Protein AF-A0A3D0N7F4-F1 (afdb_monomer)

Structure (mmCIF, N/CA/C/O backbone):
data_AF-A0A3D0N7F4-F1
#
_entry.id   AF-A0A3D0N7F4-F1
#
loop_
_atom_site.group_PDB
_atom_site.id
_atom_site.type_symbol
_atom_site.label_atom_id
_atom_site.label_alt_id
_atom_site.label_comp_id
_atom_site.label_asym_id
_atom_site.label_entity_id
_atom_site.label_seq_id
_atom_site.pdbx_PDB_ins_code
_atom_site.Cartn_x
_atom_site.Cartn_y
_atom_site.Cartn_z
_atom_site.occupancy
_atom_site.B_iso_or_equiv
_atom_site.auth_seq_id
_atom_site.auth_comp_id
_atom_site.auth_asym_id
_atom_site.auth_atom_id
_atom_site.pdbx_PDB_model_num
ATOM 1 N N . MET A 1 1 ? 14.039 -5.306 0.206 1.00 67.12 1 MET A N 1
ATOM 2 C CA . MET A 1 1 ? 13.070 -4.243 0.571 1.00 67.12 1 MET A CA 1
ATOM 3 C C . MET A 1 1 ? 11.639 -4.765 0.704 1.00 67.12 1 MET A C 1
ATOM 5 O O . MET A 1 1 ? 11.016 -4.476 1.716 1.00 67.12 1 MET A O 1
ATOM 9 N N . PHE A 1 2 ? 11.148 -5.594 -0.226 1.00 73.69 2 PHE A N 1
ATOM 10 C CA . PHE A 1 2 ? 9.769 -6.113 -0.208 1.00 73.69 2 PHE A CA 1
ATOM 11 C C . PHE A 1 2 ? 9.328 -6.788 1.104 1.00 73.69 2 PHE A C 1
ATOM 13 O O . PHE A 1 2 ? 8.316 -6.392 1.674 1.00 73.69 2 PHE A O 1
ATOM 20 N N . MET A 1 3 ? 10.090 -7.751 1.641 1.00 74.25 3 MET A N 1
ATOM 21 C CA . MET A 1 3 ? 9.720 -8.418 2.906 1.00 74.25 3 MET A CA 1
ATOM 22 C C . MET A 1 3 ? 9.674 -7.452 4.097 1.00 74.25 3 MET A C 1
ATOM 24 O O . MET A 1 3 ? 8.765 -7.529 4.917 1.00 74.25 3 MET A O 1
ATOM 28 N N . VAL A 1 4 ? 10.617 -6.508 4.169 1.00 78.94 4 VAL A N 1
ATOM 29 C CA . VAL A 1 4 ? 10.661 -5.494 5.234 1.00 78.94 4 VAL A CA 1
ATOM 30 C C . VAL A 1 4 ? 9.418 -4.606 5.178 1.00 78.94 4 VAL A C 1
ATOM 32 O O . VAL A 1 4 ? 8.795 -4.366 6.210 1.00 78.94 4 VAL A O 1
ATOM 35 N N . GLY A 1 5 ? 9.008 -4.176 3.981 1.00 77.56 5 GLY A N 1
ATOM 36 C CA . GLY A 1 5 ? 7.773 -3.412 3.808 1.00 77.56 5 GLY A CA 1
ATOM 37 C C . GLY A 1 5 ? 6.513 -4.223 4.122 1.00 77.56 5 GLY A C 1
ATOM 38 O O . GLY A 1 5 ? 5.603 -3.690 4.749 1.00 77.56 5 GLY A O 1
ATOM 39 N N . ALA A 1 6 ? 6.483 -5.519 3.792 1.00 78.00 6 ALA A N 1
ATOM 40 C CA . ALA A 1 6 ? 5.361 -6.406 4.1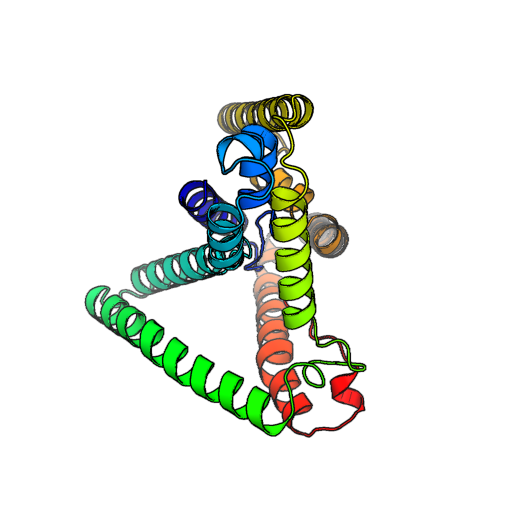17 1.00 78.00 6 ALA A CA 1
ATOM 41 C C . ALA A 1 6 ? 5.183 -6.584 5.635 1.00 78.00 6 ALA A C 1
ATOM 43 O O . ALA A 1 6 ? 4.081 -6.438 6.160 1.00 78.00 6 ALA A O 1
ATOM 44 N N . ILE A 1 7 ? 6.280 -6.847 6.351 1.00 79.94 7 ILE A N 1
ATOM 45 C CA . ILE A 1 7 ? 6.279 -6.982 7.815 1.00 79.94 7 ILE A CA 1
ATOM 46 C C . ILE A 1 7 ? 5.936 -5.641 8.473 1.00 79.94 7 ILE A C 1
ATOM 48 O O . ILE A 1 7 ? 5.142 -5.595 9.414 1.00 79.94 7 ILE A O 1
ATOM 52 N N . GLY A 1 8 ? 6.508 -4.543 7.968 1.00 80.62 8 GLY A N 1
ATOM 53 C CA . GLY A 1 8 ? 6.210 -3.192 8.435 1.00 80.62 8 GLY A CA 1
ATOM 54 C C . GLY A 1 8 ? 4.725 -2.858 8.303 1.00 80.62 8 GLY A C 1
ATO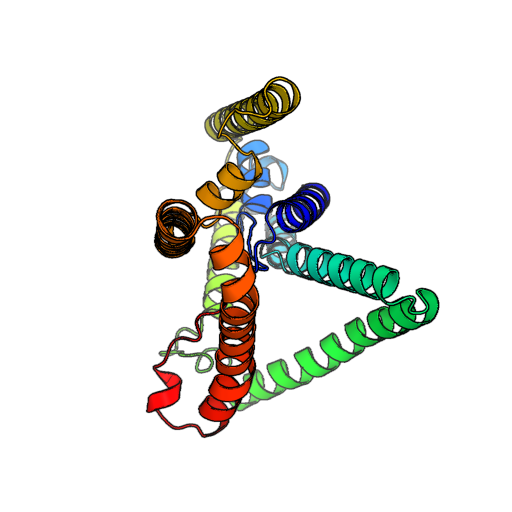M 55 O O . GLY A 1 8 ? 4.106 -2.437 9.279 1.00 80.62 8 GLY A O 1
ATOM 56 N N . HIS A 1 9 ? 4.135 -3.123 7.137 1.00 81.62 9 HIS A N 1
ATOM 57 C CA . HIS A 1 9 ? 2.707 -2.937 6.871 1.00 81.62 9 HIS A CA 1
ATOM 58 C C . HIS A 1 9 ? 1.827 -3.766 7.811 1.00 81.62 9 HIS A C 1
ATOM 60 O O . HIS A 1 9 ? 0.956 -3.205 8.481 1.00 81.62 9 HIS A O 1
ATOM 66 N N . ALA A 1 10 ? 2.111 -5.064 7.955 1.00 80.31 10 ALA A N 1
ATOM 67 C CA . ALA A 1 10 ? 1.384 -5.940 8.873 1.00 80.31 10 ALA A CA 1
ATOM 68 C C . ALA A 1 10 ? 1.452 -5.442 10.327 1.00 80.31 10 ALA A C 1
ATOM 70 O O . ALA A 1 10 ? 0.445 -5.427 11.037 1.00 80.31 10 ALA A O 1
ATOM 71 N N . ARG A 1 11 ? 2.622 -4.965 10.773 1.00 80.50 11 ARG A N 1
ATOM 72 C CA . ARG A 1 11 ? 2.799 -4.409 12.122 1.00 80.50 11 ARG A CA 1
ATOM 73 C C . ARG A 1 11 ? 2.040 -3.099 12.311 1.00 80.50 11 ARG A C 1
ATOM 75 O O . ARG A 1 11 ? 1.434 -2.902 13.362 1.00 80.50 11 ARG A O 1
ATOM 82 N N . VAL A 1 12 ? 2.051 -2.208 11.320 1.00 81.50 12 VAL A N 1
ATOM 83 C CA . VAL A 1 12 ? 1.280 -0.959 11.386 1.00 81.50 12 VAL A CA 1
ATOM 84 C C . VAL A 1 12 ? -0.215 -1.259 11.457 1.00 81.50 12 VAL A C 1
ATOM 86 O O . VAL A 1 12 ? -0.895 -0.665 12.291 1.00 81.50 12 VAL A O 1
ATOM 89 N N . ARG A 1 13 ? -0.719 -2.219 10.674 1.00 81.38 13 ARG A N 1
ATOM 90 C CA . ARG A 1 13 ? -2.117 -2.669 10.765 1.00 81.38 13 ARG A CA 1
ATOM 91 C C . ARG A 1 13 ? -2.452 -3.257 12.131 1.00 81.38 13 ARG A C 1
ATOM 93 O O . ARG A 1 13 ? -3.457 -2.866 12.715 1.00 81.38 13 ARG A O 1
ATOM 100 N N . ALA A 1 14 ? -1.582 -4.097 12.689 1.00 78.12 14 ALA A N 1
ATOM 101 C CA . ALA A 1 14 ? -1.781 -4.670 14.019 1.00 78.12 14 ALA A CA 1
ATOM 102 C C . ALA A 1 14 ? -1.838 -3.610 15.137 1.00 78.12 14 ALA A C 1
ATOM 104 O O . ALA A 1 14 ? -2.577 -3.782 16.103 1.00 78.12 14 ALA A O 1
ATOM 105 N N . ILE A 1 15 ? -1.070 -2.519 15.019 1.00 78.06 15 ILE A N 1
ATOM 106 C CA . ILE A 1 15 ? -1.023 -1.450 16.030 1.00 78.06 15 ILE A CA 1
ATOM 107 C C . ILE A 1 15 ? -2.151 -0.430 15.838 1.00 78.06 15 ILE A C 1
ATOM 109 O O . ILE A 1 15 ? -2.794 -0.030 16.805 1.00 78.06 15 ILE A O 1
ATOM 113 N N . ALA A 1 16 ? -2.355 0.036 14.606 1.00 74.62 16 ALA A N 1
ATOM 114 C CA . ALA A 1 16 ? -3.275 1.130 14.305 1.00 74.62 16 ALA A CA 1
ATOM 115 C C . ALA A 1 16 ? -4.709 0.656 14.033 1.00 74.62 16 ALA A C 1
ATOM 117 O O . ALA A 1 16 ? -5.617 1.482 14.016 1.00 74.62 16 ALA A O 1
ATOM 118 N N . GLY A 1 17 ? -4.919 -0.642 13.777 1.00 71.56 17 GLY A N 1
ATOM 119 C CA . GLY A 1 17 ? -6.212 -1.173 13.339 1.00 71.56 17 GLY A CA 1
ATOM 120 C C . GLY A 1 17 ? -6.683 -0.552 12.021 1.00 71.56 17 GLY A C 1
ATOM 121 O O . GLY A 1 17 ? -7.882 -0.440 11.783 1.00 71.56 17 GLY A O 1
ATOM 122 N N . ALA A 1 18 ? -5.751 -0.067 11.196 1.00 67.50 18 ALA A N 1
ATOM 123 C CA . ALA A 1 18 ? -6.086 0.650 9.980 1.00 67.50 18 ALA A CA 1
ATOM 124 C C . ALA A 1 18 ? -6.749 -0.299 8.972 1.00 67.50 18 ALA A C 1
ATOM 126 O O . ALA A 1 18 ? -6.138 -1.260 8.510 1.00 67.50 18 ALA A O 1
ATOM 127 N N . ALA A 1 19 ? -7.998 0.010 8.623 1.00 64.25 19 ALA A N 1
ATOM 128 C CA . ALA A 1 19 ? -8.861 -0.814 7.779 1.00 64.25 19 ALA A CA 1
ATOM 129 C C . ALA A 1 19 ? -8.395 -0.933 6.312 1.00 64.25 19 ALA A C 1
ATOM 131 O O . ALA A 1 19 ? -8.891 -1.780 5.570 1.00 64.25 19 ALA A O 1
ATOM 132 N N . THR A 1 20 ? -7.434 -0.107 5.885 1.00 74.25 20 THR A N 1
ATOM 133 C CA . THR A 1 20 ? -6.955 -0.086 4.500 1.00 74.25 20 THR A CA 1
ATOM 134 C C . THR A 1 20 ? -5.886 -1.161 4.233 1.00 74.25 20 THR A C 1
ATOM 136 O O . THR A 1 20 ? -4.911 -1.294 4.987 1.00 74.25 20 THR A O 1
ATOM 139 N N . PRO A 1 21 ? -6.007 -1.949 3.150 1.00 73.62 21 PRO A N 1
ATOM 140 C CA . PRO A 1 21 ? -4.949 -2.833 2.680 1.00 73.62 21 PRO A CA 1
ATOM 141 C C . PRO A 1 21 ? -3.774 -2.076 2.055 1.00 73.62 21 PRO A C 1
ATOM 143 O O . PRO A 1 21 ? -2.695 -2.655 1.940 1.00 73.62 21 PRO A O 1
ATOM 146 N N . TRP A 1 22 ? -3.923 -0.791 1.733 1.00 76.31 22 TRP A N 1
ATOM 147 C CA . TRP A 1 22 ? -2.987 -0.031 0.899 1.00 76.31 22 TRP A CA 1
ATOM 148 C C . TRP A 1 22 ? -2.013 0.858 1.679 1.00 76.31 22 TRP A C 1
ATOM 150 O O . TRP A 1 22 ? -1.421 1.772 1.131 1.00 76.31 22 TRP A O 1
ATOM 160 N N . LEU A 1 23 ? -1.816 0.606 2.973 1.00 77.62 23 LEU A N 1
ATOM 161 C CA . LEU A 1 23 ? -1.023 1.447 3.883 1.00 77.62 23 LEU A CA 1
ATOM 162 C C . LEU A 1 23 ? 0.508 1.336 3.695 1.00 77.62 23 LEU A C 1
ATOM 164 O O . LEU A 1 23 ? 1.262 1.142 4.647 1.00 77.62 23 LEU A O 1
ATOM 168 N N . PHE A 1 24 ? 0.971 1.388 2.454 1.00 76.88 24 PHE A N 1
ATOM 169 C CA . PHE A 1 24 ? 2.371 1.315 2.056 1.00 76.88 24 PHE A CA 1
ATOM 170 C C . PHE A 1 24 ? 2.606 2.278 0.878 1.00 76.88 24 PHE A C 1
ATOM 172 O O . PHE A 1 24 ? 1.663 2.633 0.168 1.00 76.88 24 PHE A O 1
ATOM 179 N N . PRO A 1 25 ? 3.850 2.720 0.644 1.00 75.69 25 PRO A N 1
ATOM 180 C CA . PRO A 1 25 ? 4.145 3.650 -0.437 1.00 75.69 25 PRO A CA 1
ATOM 181 C C . PRO A 1 25 ? 4.091 2.926 -1.795 1.00 75.69 25 PRO A C 1
ATOM 183 O O . PRO A 1 25 ? 4.965 2.128 -2.132 1.00 75.69 25 PRO A O 1
ATOM 186 N N . HIS A 1 26 ? 3.027 3.187 -2.558 1.00 77.12 26 HIS A N 1
ATOM 187 C CA . HIS A 1 26 ? 2.747 2.543 -3.843 1.00 77.12 26 HIS A CA 1
ATOM 188 C C . HIS A 1 26 ? 3.836 2.839 -4.885 1.00 77.12 26 HIS A C 1
ATOM 190 O O . HIS A 1 26 ? 4.197 4.000 -5.072 1.00 77.12 26 HIS A O 1
ATOM 196 N N . SER A 1 27 ? 4.334 1.810 -5.585 1.00 76.25 27 SER A N 1
ATOM 197 C CA . SER A 1 27 ? 5.383 1.928 -6.625 1.00 76.25 27 SER A CA 1
ATOM 198 C C . SER A 1 27 ? 6.730 2.492 -6.147 1.00 76.25 27 SER A C 1
ATOM 200 O O . SER A 1 27 ? 7.602 2.815 -6.953 1.00 76.25 27 SER A O 1
ATOM 202 N N . CYS A 1 28 ? 6.917 2.634 -4.835 1.00 81.38 28 CYS A N 1
ATOM 203 C CA . CYS A 1 28 ? 8.099 3.283 -4.292 1.00 81.38 28 CYS A CA 1
ATOM 204 C C . CYS A 1 28 ? 9.237 2.306 -4.010 1.00 81.38 28 CYS A C 1
ATOM 206 O O . CYS A 1 28 ? 10.362 2.765 -3.863 1.00 81.38 28 CYS A O 1
ATOM 208 N N . MET A 1 29 ? 9.021 0.993 -3.901 1.00 83.06 29 MET A N 1
ATOM 209 C CA . MET A 1 29 ? 10.106 0.066 -3.548 1.00 83.06 29 MET A CA 1
ATOM 210 C C . MET A 1 29 ? 11.113 -0.093 -4.683 1.00 83.06 29 MET A C 1
ATOM 212 O O . MET A 1 29 ? 12.322 -0.014 -4.461 1.00 83.06 29 MET A O 1
ATOM 216 N N . THR A 1 30 ? 10.611 -0.283 -5.898 1.00 86.94 30 THR A N 1
ATOM 217 C CA . THR A 1 30 ? 11.424 -0.430 -7.109 1.00 86.94 30 THR A CA 1
ATOM 218 C C . THR A 1 30 ? 12.036 0.914 -7.483 1.00 86.94 30 THR A C 1
ATOM 220 O O . THR A 1 30 ? 13.227 0.992 -7.774 1.00 86.94 30 THR A O 1
ATOM 223 N N . GLU A 1 31 ? 11.260 1.997 -7.385 1.00 88.06 31 GLU A N 1
ATOM 224 C CA . GLU A 1 31 ? 11.770 3.349 -7.619 1.00 88.06 31 GLU A CA 1
ATOM 225 C C . GLU A 1 31 ? 12.835 3.761 -6.606 1.00 88.06 31 GLU A C 1
ATOM 227 O O . GLU A 1 31 ? 13.851 4.326 -6.996 1.00 88.06 31 GLU A O 1
ATOM 232 N N . THR A 1 32 ? 12.642 3.469 -5.319 1.00 89.19 32 THR A N 1
ATOM 233 C CA . THR A 1 32 ? 13.635 3.776 -4.279 1.00 89.19 32 THR A CA 1
ATOM 234 C C . THR A 1 32 ? 14.915 2.994 -4.532 1.00 89.19 32 THR A C 1
ATOM 236 O O . THR A 1 32 ? 15.993 3.573 -4.451 1.00 89.19 32 THR A O 1
ATOM 239 N N . TYR A 1 33 ? 14.823 1.719 -4.921 1.00 88.75 33 TYR A N 1
ATOM 240 C CA . TYR A 1 33 ? 15.999 0.944 -5.311 1.00 88.75 33 TYR A CA 1
ATOM 241 C C . TYR A 1 33 ? 16.748 1.586 -6.490 1.00 88.75 33 TYR A C 1
ATOM 243 O O . TYR A 1 33 ? 17.947 1.836 -6.382 1.00 88.75 33 TYR A O 1
ATOM 251 N N . VAL A 1 34 ? 16.041 1.946 -7.569 1.00 92.44 34 VAL A N 1
ATOM 252 C CA . VAL A 1 34 ? 16.644 2.624 -8.732 1.00 92.44 34 VAL A CA 1
ATOM 253 C C . VAL A 1 34 ? 17.239 3.981 -8.351 1.00 92.44 34 VAL A C 1
ATOM 255 O O . VAL A 1 34 ? 18.323 4.321 -8.812 1.00 92.44 34 VAL A O 1
ATOM 258 N N . ARG A 1 35 ? 16.579 4.762 -7.490 1.00 92.75 35 ARG A N 1
ATOM 259 C CA . ARG A 1 35 ? 17.078 6.074 -7.044 1.00 92.75 35 ARG A CA 1
ATOM 260 C C . ARG A 1 35 ? 18.323 5.949 -6.161 1.00 92.75 35 ARG A C 1
ATOM 262 O O . ARG A 1 35 ? 19.225 6.772 -6.289 1.00 92.75 35 ARG A O 1
ATOM 269 N N . LEU A 1 36 ? 18.384 4.946 -5.284 1.00 93.06 36 LEU A N 1
ATOM 270 C CA . LEU A 1 36 ? 19.510 4.734 -4.369 1.00 93.06 36 LEU A CA 1
ATOM 271 C C . LEU A 1 36 ? 20.721 4.099 -5.057 1.00 93.06 36 LEU A C 1
ATOM 273 O O . LEU A 1 36 ? 21.843 4.518 -4.798 1.00 93.06 36 LEU A O 1
ATOM 277 N N . ALA A 1 37 ? 20.516 3.103 -5.918 1.00 92.25 37 ALA A N 1
ATOM 278 C CA . ALA A 1 37 ? 21.610 2.395 -6.586 1.00 92.25 37 ALA A CA 1
ATOM 279 C C . ALA A 1 37 ? 21.980 3.006 -7.953 1.00 92.25 37 ALA A C 1
ATOM 281 O O . ALA A 1 37 ? 23.081 2.792 -8.455 1.00 92.25 37 ALA A O 1
ATOM 282 N N . GLY A 1 38 ? 21.078 3.787 -8.553 1.00 93.31 38 GLY A N 1
ATOM 283 C CA . GLY A 1 38 ? 21.173 4.249 -9.938 1.00 93.31 38 GLY A CA 1
ATOM 284 C C . GLY A 1 38 ? 20.780 3.149 -10.925 1.00 93.31 38 GLY A C 1
ATOM 285 O O . GLY A 1 38 ? 21.093 1.974 -10.728 1.00 93.31 38 GLY A O 1
ATOM 286 N N . ALA A 1 39 ? 20.133 3.507 -12.032 1.00 93.62 39 ALA A N 1
ATOM 287 C CA . ALA A 1 39 ? 19.766 2.541 -13.068 1.00 93.62 39 ALA A CA 1
ATOM 288 C C . ALA A 1 39 ? 20.990 1.901 -13.748 1.00 93.62 39 ALA A C 1
ATOM 290 O O . ALA A 1 39 ? 20.907 0.753 -14.179 1.00 93.62 39 ALA A O 1
ATOM 291 N N . LYS A 1 40 ? 22.148 2.582 -13.758 1.00 92.00 40 LYS A N 1
ATOM 292 C CA . LYS A 1 40 ? 23.420 2.004 -14.239 1.00 92.00 40 LYS A CA 1
ATOM 293 C C . LYS A 1 40 ? 23.879 0.768 -13.460 1.00 92.00 40 LYS A C 1
ATOM 295 O O . LYS A 1 40 ? 24.627 -0.035 -14.003 1.00 92.00 40 LYS A O 1
ATOM 300 N N . SER A 1 41 ? 23.436 0.600 -12.211 1.00 91.56 41 SER A N 1
ATOM 301 C CA . SER A 1 41 ? 23.713 -0.619 -11.433 1.00 91.56 41 SER A CA 1
ATOM 302 C C . SER A 1 41 ? 22.908 -1.834 -11.914 1.00 91.56 41 SER A C 1
ATOM 304 O O . SER A 1 41 ? 23.267 -2.967 -11.607 1.00 91.56 41 SER A O 1
ATOM 306 N N . ILE A 1 42 ? 21.830 -1.599 -12.669 1.00 91.19 42 ILE A N 1
ATOM 307 C CA . ILE A 1 42 ? 20.905 -2.621 -13.171 1.00 91.19 42 ILE A CA 1
ATOM 308 C C . ILE A 1 42 ? 21.270 -3.024 -14.604 1.00 91.19 42 ILE A C 1
ATOM 310 O O . ILE A 1 42 ? 21.229 -4.205 -14.942 1.00 91.19 42 ILE A O 1
ATOM 314 N N . GLY A 1 43 ? 21.631 -2.055 -15.446 1.00 92.69 43 GLY A N 1
ATOM 315 C CA . GLY A 1 43 ? 22.022 -2.294 -16.832 1.00 92.69 43 GLY A CA 1
ATOM 316 C C . GLY A 1 43 ? 22.673 -1.075 -17.474 1.00 92.69 43 GLY A C 1
ATOM 317 O O . GLY A 1 43 ? 22.492 0.055 -17.013 1.00 92.69 43 GLY A O 1
ATOM 318 N N . ALA A 1 44 ? 23.436 -1.305 -18.544 1.00 91.81 44 ALA A N 1
ATOM 319 C CA . ALA A 1 44 ? 23.995 -0.219 -19.344 1.00 91.81 44 ALA A CA 1
ATOM 320 C C . ALA A 1 44 ? 22.952 0.369 -20.310 1.00 91.81 44 ALA A C 1
ATOM 322 O O . ALA A 1 44 ? 21.865 -0.178 -20.507 1.00 91.81 44 ALA A O 1
ATOM 323 N N . GLU A 1 45 ? 23.302 1.493 -20.928 1.00 93.31 45 GLU A N 1
ATOM 324 C CA . GLU A 1 45 ? 22.470 2.143 -21.940 1.00 93.31 45 GLU A CA 1
ATOM 325 C C . GLU A 1 45 ? 22.193 1.178 -23.101 1.00 93.31 45 GLU A C 1
ATOM 327 O O . GLU A 1 45 ? 23.068 0.397 -23.484 1.00 93.31 45 GLU A O 1
ATOM 332 N N . GLN A 1 46 ? 20.964 1.188 -23.625 1.00 92.06 46 GLN A N 1
ATOM 333 C CA . GLN A 1 46 ? 20.486 0.278 -24.679 1.00 92.06 46 GLN A CA 1
ATOM 334 C C . GLN A 1 46 ? 20.456 -1.219 -24.300 1.00 92.06 46 GLN A C 1
ATOM 336 O O . GLN A 1 46 ? 20.110 -2.066 -25.128 1.00 92.06 46 GLN A O 1
ATOM 341 N N . GLN A 1 47 ? 20.759 -1.596 -23.051 1.00 92.69 47 GLN A N 1
ATOM 342 C CA . GLN A 1 47 ? 20.607 -2.977 -22.585 1.00 92.69 47 GLN A CA 1
ATOM 343 C C . GLN A 1 47 ? 19.190 -3.225 -22.059 1.00 92.69 47 GLN A C 1
ATOM 345 O O . GLN A 1 47 ? 18.917 -3.122 -20.868 1.00 92.69 47 GLN A O 1
ATOM 350 N N . TRP A 1 48 ? 18.274 -3.620 -22.941 1.00 92.25 48 TRP A N 1
ATOM 351 C CA . TRP A 1 48 ? 16.845 -3.747 -22.611 1.00 92.25 48 TRP A CA 1
ATOM 352 C C . TRP A 1 48 ? 16.478 -4.920 -21.692 1.00 92.25 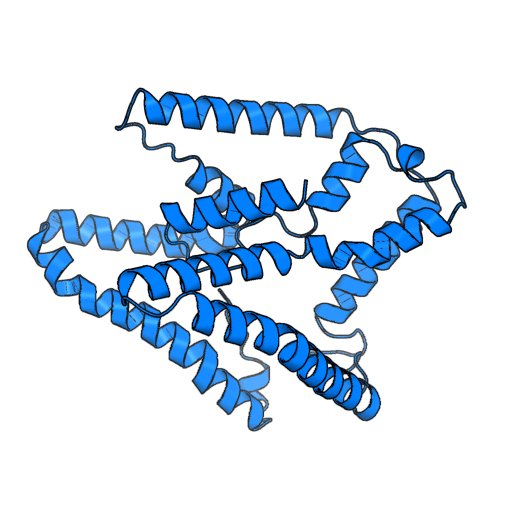48 TRP A C 1
ATOM 354 O O . TRP A 1 48 ? 15.472 -4.859 -20.986 1.00 92.25 48 TRP A O 1
ATOM 364 N N . ARG A 1 49 ? 17.273 -5.999 -21.678 1.00 94.38 49 ARG A N 1
ATOM 365 C CA . ARG A 1 49 ? 16.979 -7.227 -20.908 1.00 94.38 49 ARG A CA 1
ATOM 366 C C . ARG A 1 49 ? 16.803 -6.971 -19.398 1.00 94.38 49 ARG A C 1
ATOM 368 O O . ARG A 1 49 ? 15.758 -7.363 -18.877 1.00 94.38 49 ARG A O 1
ATOM 375 N N . PRO A 1 50 ? 17.741 -6.313 -18.687 1.00 93.25 50 PRO A N 1
ATOM 376 C CA . PRO A 1 50 ? 17.585 -6.058 -17.253 1.00 93.25 50 PRO A CA 1
ATOM 377 C C . PRO A 1 50 ? 16.403 -5.131 -16.929 1.00 93.25 50 PRO A C 1
ATOM 379 O O . PRO A 1 50 ? 15.673 -5.387 -15.972 1.00 93.25 50 PRO A O 1
ATOM 382 N N . PHE A 1 51 ? 16.133 -4.114 -17.752 1.00 93.31 51 PHE A N 1
ATOM 383 C CA . PHE A 1 51 ? 14.983 -3.223 -17.546 1.00 93.31 51 PHE A CA 1
ATOM 384 C C . PHE A 1 51 ? 13.643 -3.903 -17.856 1.00 93.31 51 PHE A C 1
ATOM 386 O O . PHE A 1 51 ? 12.649 -3.654 -17.176 1.00 93.31 51 PHE A O 1
ATOM 393 N N . THR A 1 52 ? 13.619 -4.838 -18.808 1.00 92.56 52 THR A N 1
ATOM 394 C CA . THR A 1 52 ? 12.449 -5.693 -19.063 1.00 92.56 52 THR A CA 1
ATOM 395 C C . THR A 1 52 ? 12.188 -6.628 -17.882 1.00 92.56 52 THR A C 1
ATOM 397 O O . THR A 1 52 ? 11.041 -6.803 -17.472 1.00 92.56 52 THR A O 1
ATOM 400 N N . ALA A 1 53 ? 13.234 -7.206 -17.284 1.00 92.06 53 ALA A N 1
ATOM 401 C CA . ALA A 1 53 ? 13.090 -7.999 -16.064 1.00 92.06 53 ALA A CA 1
ATOM 402 C C . ALA A 1 53 ? 12.546 -7.146 -14.903 1.00 92.06 53 ALA A C 1
ATOM 404 O O . ALA A 1 53 ? 11.630 -7.578 -14.204 1.00 92.06 53 ALA A O 1
ATOM 405 N N . LEU A 1 54 ? 13.040 -5.910 -14.755 1.00 90.00 54 LEU A N 1
ATOM 406 C CA . LEU A 1 54 ? 12.562 -4.949 -13.758 1.00 90.00 54 LEU A CA 1
ATOM 407 C C . LEU A 1 54 ? 11.074 -4.605 -13.940 1.00 90.00 54 LEU A C 1
ATOM 409 O O . LEU A 1 54 ? 10.321 -4.584 -12.968 1.00 90.00 54 LEU A O 1
ATOM 413 N N . PHE A 1 55 ? 10.634 -4.386 -15.181 1.00 90.88 55 PHE A N 1
ATOM 414 C CA . PHE A 1 55 ? 9.225 -4.170 -15.514 1.00 90.88 55 PHE A CA 1
ATOM 415 C C . PHE A 1 55 ? 8.344 -5.352 -15.078 1.00 90.88 55 PHE A C 1
ATOM 417 O O . PHE A 1 55 ? 7.328 -5.154 -14.413 1.00 90.88 55 PHE A O 1
ATOM 424 N N . ASN A 1 56 ? 8.765 -6.587 -15.372 1.00 89.19 56 ASN A N 1
ATOM 425 C CA . ASN A 1 56 ? 7.990 -7.793 -15.062 1.00 89.19 56 ASN A CA 1
ATOM 426 C C . ASN A 1 56 ? 7.804 -8.047 -13.559 1.00 89.19 56 ASN A C 1
ATOM 428 O O . ASN A 1 56 ? 6.860 -8.731 -13.172 1.00 89.19 56 ASN A O 1
ATOM 432 N N . VAL A 1 57 ? 8.666 -7.500 -12.698 1.00 86.75 57 VAL A N 1
ATOM 433 C CA . VAL A 1 57 ? 8.525 -7.621 -11.235 1.00 86.75 57 VAL A CA 1
ATOM 434 C C . VAL A 1 57 ? 7.835 -6.416 -10.596 1.00 86.75 57 VAL A C 1
ATOM 436 O O . VAL A 1 57 ? 7.504 -6.458 -9.412 1.00 86.75 57 VAL A O 1
ATOM 439 N N . ARG A 1 58 ? 7.559 -5.348 -11.354 1.00 86.12 58 ARG A N 1
ATOM 440 C CA . ARG A 1 58 ? 7.030 -4.090 -10.805 1.00 86.12 58 ARG A CA 1
ATOM 441 C C . ARG A 1 58 ? 5.622 -4.215 -10.225 1.00 86.12 58 ARG A C 1
ATOM 443 O O . ARG A 1 58 ? 5.273 -3.490 -9.298 1.00 86.12 58 ARG A O 1
ATOM 450 N N . TRP A 1 59 ? 4.830 -5.189 -10.673 1.00 82.50 59 TRP A N 1
ATOM 451 C CA . TRP A 1 59 ? 3.512 -5.459 -10.086 1.00 82.50 59 TRP A CA 1
ATOM 452 C C . TRP A 1 59 ? 3.582 -5.830 -8.591 1.00 82.50 59 TRP A C 1
ATOM 454 O O . TRP A 1 59 ? 2.617 -5.591 -7.863 1.00 82.50 59 TRP A O 1
ATOM 464 N N . ILE A 1 60 ? 4.720 -6.349 -8.109 1.00 81.25 60 ILE A N 1
ATOM 465 C CA . ILE A 1 60 ? 4.967 -6.657 -6.688 1.00 81.25 60 ILE A CA 1
ATOM 466 C C . ILE A 1 60 ? 4.966 -5.368 -5.850 1.00 81.25 60 ILE A C 1
ATOM 468 O O . ILE A 1 60 ? 4.455 -5.352 -4.730 1.00 81.25 60 ILE A O 1
ATOM 472 N N . ASP A 1 61 ? 5.461 -4.265 -6.415 1.00 81.00 61 ASP A N 1
ATOM 473 C CA . ASP A 1 61 ? 5.528 -2.934 -5.791 1.00 81.00 61 ASP A CA 1
ATOM 474 C C . ASP A 1 61 ? 4.157 -2.249 -5.669 1.00 81.00 61 ASP A C 1
ATOM 476 O O . ASP A 1 61 ? 3.978 -1.238 -4.987 1.00 81.00 61 ASP A O 1
ATOM 480 N N . ARG A 1 62 ? 3.133 -2.836 -6.294 1.00 78.31 62 ARG A N 1
ATOM 481 C CA . ARG A 1 62 ? 1.743 -2.434 -6.075 1.00 78.31 62 ARG A CA 1
ATOM 482 C C . ARG A 1 62 ? 1.161 -3.022 -4.794 1.00 78.31 62 ARG A C 1
ATOM 484 O O . ARG A 1 62 ? -0.018 -2.826 -4.547 1.00 78.31 62 ARG A O 1
ATOM 491 N N . GLY A 1 63 ? 1.974 -3.733 -4.009 1.00 75.19 63 GLY A N 1
ATOM 492 C CA . GLY A 1 63 ? 1.736 -4.187 -2.639 1.00 75.19 63 GLY A CA 1
ATOM 493 C C . GLY A 1 63 ? 0.588 -5.155 -2.415 1.00 75.19 63 GLY A C 1
ATOM 494 O O . GLY A 1 63 ? 0.213 -5.386 -1.268 1.00 75.19 63 GLY A O 1
ATOM 495 N N . TYR A 1 64 ? 0.136 -5.834 -3.470 1.00 78.38 64 TYR A N 1
ATOM 496 C CA . TYR A 1 64 ? -0.667 -7.049 -3.335 1.00 78.38 64 TYR A CA 1
ATOM 497 C C . TYR A 1 64 ? -0.047 -8.064 -2.359 1.00 78.38 64 TYR A C 1
ATOM 499 O O . TYR A 1 64 ? -0.788 -8.579 -1.524 1.00 78.38 64 TYR A O 1
ATOM 507 N N . PRO A 1 65 ? 1.284 -8.311 -2.351 1.00 78.75 65 PRO A N 1
ATOM 508 C CA . PRO A 1 65 ? 1.885 -9.194 -1.351 1.00 78.75 65 PRO A CA 1
ATOM 509 C C . PRO A 1 65 ? 1.796 -8.646 0.079 1.00 78.75 65 PRO A C 1
ATOM 511 O O . PRO A 1 65 ? 1.627 -9.421 1.013 1.00 78.75 65 PRO A O 1
ATOM 514 N N . HIS A 1 66 ? 1.892 -7.325 0.270 1.00 80.94 66 HIS A N 1
ATOM 515 C CA . HIS A 1 66 ? 1.788 -6.694 1.594 1.00 80.94 66 HIS A CA 1
ATOM 516 C C . HIS A 1 66 ? 0.373 -6.828 2.146 1.00 80.94 66 HIS A C 1
ATOM 518 O O . HIS A 1 66 ? 0.180 -7.309 3.262 1.00 80.94 66 HIS A O 1
ATOM 524 N N . SER A 1 67 ? -0.617 -6.475 1.326 1.00 81.56 67 SER A N 1
ATOM 525 C CA . SER A 1 67 ? -2.030 -6.595 1.665 1.00 81.56 67 SER A CA 1
ATOM 526 C C . SER A 1 67 ? -2.432 -8.051 1.906 1.00 81.56 67 SER A C 1
ATOM 528 O O . SER A 1 67 ? -3.103 -8.337 2.896 1.00 81.56 67 SER A O 1
ATOM 530 N N . ALA A 1 68 ? -1.984 -8.978 1.051 1.00 81.06 68 ALA A N 1
ATOM 531 C CA . ALA A 1 68 ? -2.262 -10.404 1.198 1.00 81.06 68 ALA A CA 1
ATOM 532 C C . ALA A 1 68 ? -1.635 -10.977 2.474 1.00 81.06 68 ALA A C 1
ATOM 534 O O . ALA A 1 68 ? -2.313 -11.682 3.219 1.00 81.06 68 ALA A O 1
ATOM 535 N N . LEU A 1 69 ? -0.373 -10.639 2.769 1.00 82.69 69 LEU A N 1
ATOM 536 C CA . LEU A 1 69 ? 0.291 -11.080 3.996 1.00 82.69 69 LEU A CA 1
ATOM 537 C C . LEU A 1 69 ? -0.437 -10.560 5.240 1.00 82.69 69 LEU A C 1
ATOM 539 O O . LEU A 1 69 ? -0.683 -11.326 6.169 1.00 82.69 69 LEU A O 1
ATOM 543 N N . ALA A 1 70 ? -0.807 -9.278 5.261 1.00 82.50 70 ALA A N 1
ATOM 544 C CA . ALA A 1 70 ? -1.525 -8.698 6.391 1.00 82.50 70 ALA A CA 1
ATOM 545 C C . ALA A 1 70 ? -2.889 -9.369 6.614 1.00 82.50 70 ALA A C 1
ATOM 547 O O . ALA A 1 70 ? -3.200 -9.755 7.741 1.00 82.50 70 ALA A O 1
ATOM 548 N N . ALA A 1 71 ? -3.664 -9.583 5.547 1.00 81.69 71 ALA A N 1
ATOM 549 C CA . ALA A 1 71 ? -4.953 -10.271 5.625 1.00 81.69 71 ALA A CA 1
ATOM 550 C C . ALA A 1 71 ? -4.809 -11.726 6.111 1.00 81.69 71 ALA A C 1
ATOM 552 O O . ALA A 1 71 ? -5.614 -12.201 6.916 1.00 81.69 71 ALA A O 1
ATOM 553 N N . GLN A 1 72 ? -3.762 -12.435 5.677 1.00 84.31 72 GLN A N 1
ATOM 554 C CA . GLN A 1 72 ? -3.471 -13.787 6.160 1.00 84.31 72 GLN A CA 1
ATOM 555 C C . GLN A 1 72 ? -3.114 -13.789 7.650 1.00 84.31 72 GLN A C 1
ATOM 557 O O . GLN A 1 72 ? -3.657 -14.593 8.404 1.00 84.31 72 GLN A O 1
ATOM 562 N N . LEU A 1 73 ? -2.257 -12.870 8.105 1.00 84.94 73 LEU A N 1
ATOM 563 C CA . LEU A 1 73 ? -1.890 -12.754 9.522 1.00 84.94 73 LEU A CA 1
ATOM 564 C C . LEU A 1 73 ? -3.099 -12.436 10.409 1.00 84.94 73 LEU A C 1
ATOM 566 O O . LEU A 1 73 ? -3.236 -13.003 11.494 1.00 84.94 73 LEU A O 1
ATOM 570 N N . GLU A 1 74 ? -4.001 -11.573 9.944 1.00 83.88 74 GLU A N 1
ATOM 571 C CA . GLU A 1 74 ? -5.268 -11.292 10.623 1.00 83.88 74 GLU A CA 1
ATOM 572 C C . GLU A 1 74 ? -6.158 -12.538 10.685 1.00 83.88 74 GLU A C 1
ATOM 574 O O . GLU A 1 74 ? -6.691 -12.853 11.750 1.00 83.88 74 GLU A O 1
ATOM 579 N N . SER A 1 75 ? -6.238 -13.301 9.593 1.00 85.50 75 SER A N 1
ATOM 580 C CA . SER A 1 75 ? -6.977 -14.570 9.531 1.00 85.50 75 SER A CA 1
ATOM 581 C C . SER A 1 75 ? -6.426 -15.609 10.511 1.00 85.50 75 SER A C 1
ATOM 583 O O . SER A 1 75 ? -7.195 -16.235 11.240 1.00 85.50 75 SER A O 1
ATOM 585 N N . TYR A 1 76 ? -5.101 -15.746 10.609 1.00 87.00 76 TYR A N 1
ATOM 586 C CA . TYR A 1 76 ? -4.461 -16.633 11.585 1.00 87.00 76 TYR A CA 1
ATOM 587 C C . TYR A 1 76 ? -4.662 -16.166 13.030 1.00 87.00 76 TYR A C 1
ATOM 589 O O . TYR A 1 76 ? -4.866 -16.985 13.926 1.00 87.00 76 TYR A O 1
ATOM 597 N N . ASN A 1 77 ? -4.642 -14.856 13.284 1.00 87.38 77 ASN A N 1
ATOM 598 C CA . ASN A 1 77 ? -4.932 -14.317 14.612 1.00 87.38 77 ASN A CA 1
ATOM 599 C C . ASN A 1 77 ? -6.401 -14.546 15.010 1.00 87.38 77 ASN A C 1
ATOM 601 O O . ASN A 1 77 ? -6.675 -14.858 16.168 1.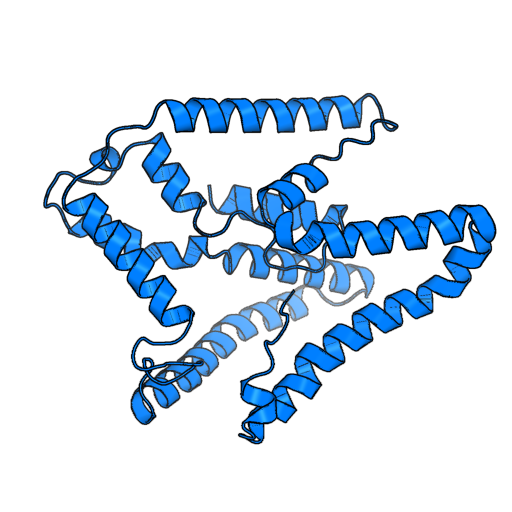00 87.38 77 ASN A O 1
ATOM 605 N N . MET A 1 78 ? -7.339 -14.439 14.063 1.00 86.19 78 MET A N 1
ATOM 606 C CA . MET A 1 78 ? -8.741 -14.804 14.288 1.00 86.19 78 MET A CA 1
ATOM 607 C C . MET A 1 78 ? -8.874 -16.292 14.596 1.00 86.19 78 MET A C 1
ATOM 609 O O . MET A 1 78 ? -9.443 -16.616 15.632 1.00 86.19 78 MET A O 1
ATOM 613 N N . ALA A 1 79 ? -8.265 -17.165 13.785 1.00 88.94 79 ALA A N 1
ATOM 614 C CA . ALA A 1 79 ? -8.256 -18.612 14.012 1.00 88.94 79 ALA A CA 1
ATOM 615 C C . ALA A 1 79 ? -7.732 -18.977 15.410 1.00 88.94 79 ALA A C 1
ATOM 617 O O . ALA A 1 79 ? -8.333 -19.782 16.118 1.00 88.94 79 ALA A O 1
ATOM 618 N N . ARG A 1 80 ? -6.654 -18.317 15.853 1.00 88.94 80 ARG A N 1
ATOM 619 C CA . ARG A 1 80 ? -6.108 -18.492 17.203 1.00 88.94 80 ARG A CA 1
ATOM 620 C C . ARG A 1 80 ? -7.107 -18.116 18.295 1.00 88.94 80 ARG A C 1
ATOM 622 O O . ARG A 1 80 ? -7.198 -18.809 19.301 1.00 88.94 80 ARG A O 1
ATOM 629 N N . ARG A 1 81 ? -7.815 -16.994 18.132 1.00 91.31 81 ARG A N 1
ATOM 630 C CA . ARG A 1 81 ? -8.768 -16.477 19.130 1.00 91.31 81 ARG A CA 1
ATOM 631 C C . ARG A 1 81 ? -10.072 -17.268 19.168 1.00 91.31 81 ARG A C 1
ATOM 633 O O . ARG A 1 81 ? -10.689 -17.333 20.222 1.00 91.31 81 ARG A O 1
ATOM 640 N N . SER A 1 82 ? -10.478 -17.857 18.048 1.00 90.31 82 SER A N 1
ATOM 641 C CA . SER A 1 82 ? -11.663 -18.711 17.939 1.00 90.31 82 SER A CA 1
ATOM 642 C C . SER A 1 82 ? -11.377 -20.192 18.207 1.00 90.31 82 SER A C 1
ATOM 644 O O . SER A 1 82 ? -12.282 -21.010 18.067 1.00 90.31 82 SER A O 1
ATOM 646 N N . ASN A 1 83 ? -10.145 -20.542 18.598 1.00 89.00 83 ASN A N 1
ATOM 647 C CA . ASN A 1 83 ? -9.703 -21.919 18.827 1.00 89.00 83 ASN A CA 1
ATOM 648 C C . ASN A 1 83 ? -9.922 -22.841 17.606 1.00 89.00 83 ASN A C 1
ATOM 650 O O . ASN A 1 83 ? -10.267 -24.014 17.747 1.00 89.00 83 ASN A O 1
ATOM 654 N N . MET A 1 84 ? -9.756 -22.296 16.397 1.00 90.19 84 MET A N 1
ATOM 655 C CA . MET A 1 84 ? -9.813 -23.053 15.146 1.00 90.19 84 MET A CA 1
ATOM 656 C C . MET A 1 84 ? -8.504 -23.807 14.901 1.00 90.19 84 MET A C 1
ATOM 658 O O . MET A 1 84 ? -7.421 -23.333 15.249 1.00 90.19 84 MET A O 1
ATOM 662 N N . ASP A 1 85 ? -8.596 -24.956 14.230 1.00 90.50 85 ASP A N 1
ATOM 663 C CA . ASP A 1 85 ? -7.420 -25.726 13.832 1.00 90.50 85 ASP A CA 1
ATOM 664 C C . ASP A 1 85 ? -6.575 -24.963 12.794 1.00 90.50 85 ASP A C 1
ATOM 666 O O . ASP A 1 85 ? -6.999 -24.698 11.662 1.00 90.50 85 ASP A O 1
ATOM 670 N N . PHE A 1 86 ? -5.340 -24.643 13.183 1.00 87.81 86 PHE A N 1
ATOM 671 C CA . PHE A 1 86 ? -4.356 -23.981 12.329 1.00 87.81 86 PHE A CA 1
ATOM 672 C C . PHE A 1 86 ? -4.019 -24.802 11.083 1.00 87.81 86 PHE A C 1
ATOM 674 O O . PHE A 1 86 ? -3.785 -24.221 10.018 1.00 87.81 86 PHE A O 1
ATOM 681 N N . GLY A 1 87 ? -3.989 -26.135 11.197 1.00 88.88 87 GLY A N 1
ATOM 682 C CA . GLY A 1 87 ? -3.650 -27.022 10.087 1.00 88.88 87 GLY A CA 1
ATOM 683 C C . GLY A 1 87 ? -4.685 -26.934 8.970 1.00 88.88 87 GLY A C 1
ATOM 684 O O . GLY A 1 87 ? -4.341 -26.709 7.809 1.00 88.88 87 GLY A O 1
ATOM 685 N N . SER A 1 88 ? -5.960 -27.044 9.330 1.00 89.19 88 SER A N 1
ATOM 686 C CA . SER A 1 88 ? -7.094 -26.919 8.413 1.00 89.19 88 SER A CA 1
ATOM 687 C C . SER A 1 88 ? -7.165 -25.530 7.780 1.00 89.19 88 SER A C 1
ATOM 689 O O . SER A 1 88 ? -7.291 -25.429 6.560 1.00 89.19 88 SER A O 1
ATOM 691 N N . MET A 1 89 ? -6.987 -24.463 8.567 1.00 87.62 89 MET A N 1
ATOM 692 C CA . MET A 1 89 ? -6.963 -23.089 8.048 1.00 87.62 89 MET A CA 1
ATOM 693 C C . MET A 1 89 ? -5.836 -22.886 7.025 1.00 87.62 89 MET A C 1
ATOM 695 O O . MET A 1 89 ? -6.067 -22.355 5.939 1.00 87.62 89 MET A O 1
ATOM 699 N N . SER A 1 90 ? -4.630 -23.373 7.331 1.00 89.38 90 SER A N 1
ATOM 700 C CA . SER A 1 90 ? -3.474 -23.275 6.427 1.00 89.38 90 SER A CA 1
ATOM 701 C C . SER A 1 90 ? -3.708 -24.036 5.123 1.00 89.38 90 SER A C 1
ATOM 703 O O . SER A 1 90 ? -3.392 -23.524 4.052 1.00 89.38 90 SER A O 1
ATOM 705 N N . LYS A 1 91 ? -4.307 -25.234 5.190 1.00 90.56 91 LYS A N 1
ATOM 706 C CA . LYS A 1 91 ? -4.665 -26.029 4.004 1.00 90.56 91 LYS A CA 1
ATOM 707 C C . LYS A 1 91 ? -5.675 -25.300 3.120 1.00 90.56 91 LYS A C 1
ATOM 709 O O . LYS A 1 91 ? -5.484 -25.248 1.910 1.00 90.56 91 LYS A O 1
ATOM 714 N N . ILE A 1 92 ? -6.724 -24.721 3.708 1.00 90.06 92 ILE A N 1
ATOM 715 C CA . ILE A 1 92 ? -7.736 -23.965 2.956 1.00 90.06 92 ILE A CA 1
ATOM 716 C C . ILE A 1 92 ? -7.093 -22.757 2.271 1.00 90.06 92 ILE A C 1
ATOM 718 O O . ILE A 1 92 ? -7.291 -22.566 1.075 1.00 90.06 92 ILE A O 1
ATOM 722 N N . LEU A 1 93 ? -6.284 -21.975 2.993 1.00 87.12 93 LEU A N 1
ATOM 723 C CA . LEU A 1 93 ? -5.589 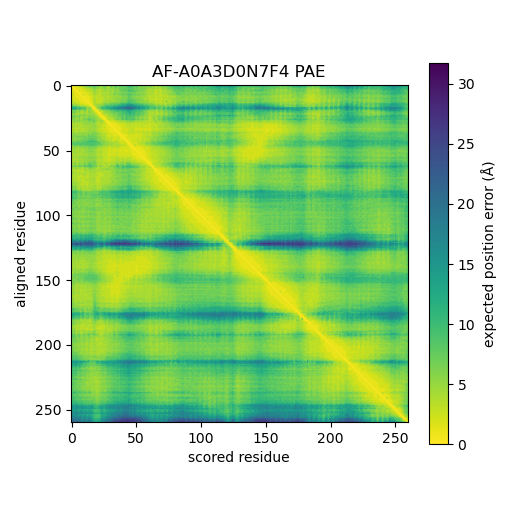-20.817 2.424 1.00 87.12 93 LEU A CA 1
ATOM 724 C C . LEU A 1 93 ? -4.611 -21.220 1.311 1.00 87.12 93 LEU A C 1
ATOM 726 O O . LEU A 1 93 ? -4.541 -20.540 0.289 1.00 87.12 93 LEU A O 1
ATOM 730 N N . LEU A 1 94 ? -3.907 -22.344 1.476 1.00 89.38 94 LEU A N 1
ATOM 731 C CA . LEU A 1 94 ? -2.990 -22.882 0.471 1.00 89.38 94 LEU A CA 1
ATOM 732 C C . LEU A 1 94 ? -3.713 -23.231 -0.835 1.00 89.38 94 LEU A C 1
ATOM 734 O O . LEU A 1 94 ? -3.180 -22.938 -1.899 1.00 89.38 94 LEU A O 1
ATOM 738 N N . TRP A 1 95 ? -4.914 -23.814 -0.765 1.00 92.75 95 TRP A N 1
ATOM 739 C CA . TRP A 1 95 ? -5.727 -24.137 -1.946 1.00 92.75 95 TRP A CA 1
ATOM 740 C C . TRP A 1 95 ? -6.483 -22.932 -2.513 1.00 92.75 95 TRP A C 1
ATOM 742 O O . TRP A 1 95 ? -6.670 -22.837 -3.725 1.00 92.75 95 TRP A O 1
ATOM 752 N N . ALA A 1 96 ? -6.874 -21.976 -1.671 1.00 89.38 96 ALA A N 1
ATOM 753 C CA . ALA A 1 96 ? -7.584 -20.775 -2.102 1.00 89.38 96 ALA A CA 1
ATOM 754 C C . ALA A 1 96 ? -6.747 -19.912 -3.061 1.00 89.38 96 ALA A C 1
ATOM 756 O O . ALA A 1 96 ? -7.295 -19.335 -3.997 1.00 89.38 96 ALA A O 1
ATOM 757 N N . VAL A 1 97 ? -5.424 -19.849 -2.865 1.00 87.50 97 VAL A N 1
ATOM 758 C CA . VAL A 1 97 ? -4.511 -19.075 -3.725 1.00 87.50 97 VAL A CA 1
ATOM 759 C C . VAL A 1 97 ? -4.496 -19.571 -5.181 1.00 87.50 97 VAL A C 1
ATOM 761 O O . VAL A 1 97 ? -4.821 -18.772 -6.060 1.00 87.50 97 VAL A O 1
ATOM 764 N N . PRO A 1 98 ? -4.154 -20.839 -5.493 1.00 91.94 98 PRO A N 1
ATOM 765 C CA . PRO A 1 98 ? -4.127 -21.320 -6.872 1.00 91.94 98 PRO A CA 1
ATOM 766 C C . PRO A 1 98 ? -5.518 -21.316 -7.510 1.00 91.94 98 PRO A C 1
ATOM 768 O O . PRO A 1 98 ? -5.640 -20.927 -8.667 1.00 91.94 98 PRO A O 1
ATOM 771 N N . ILE A 1 99 ? -6.573 -21.667 -6.766 1.00 94.44 99 ILE A N 1
ATOM 772 C CA . ILE A 1 99 ? -7.949 -21.627 -7.288 1.00 94.44 99 ILE A CA 1
ATOM 773 C C . ILE A 1 99 ? -8.334 -20.189 -7.650 1.00 94.44 99 ILE A C 1
ATOM 775 O O . ILE A 1 99 ? -8.804 -19.936 -8.757 1.00 94.44 99 ILE A O 1
ATOM 779 N N . GLY A 1 100 ? -8.081 -19.233 -6.753 1.00 90.56 100 GLY A N 1
ATOM 780 C CA . GLY A 1 100 ? -8.346 -17.817 -6.997 1.00 90.56 100 GLY A CA 1
ATOM 781 C C . GLY A 1 100 ? -7.547 -17.259 -8.176 1.00 90.56 100 GLY A C 1
ATOM 782 O O . GLY A 1 100 ? -8.084 -16.472 -8.951 1.00 90.56 100 GLY A O 1
ATOM 783 N N . LEU A 1 101 ? -6.297 -17.698 -8.356 1.00 89.56 101 LEU A N 1
ATOM 784 C CA . LEU A 1 101 ? -5.477 -17.336 -9.515 1.00 89.56 101 LEU A CA 1
ATOM 785 C C . LEU A 1 101 ? -6.056 -17.886 -10.822 1.00 89.56 101 LEU A C 1
ATOM 787 O O . LEU A 1 101 ? -6.200 -17.123 -11.773 1.00 89.56 101 LEU A O 1
ATOM 791 N N . ILE A 1 102 ? -6.426 -19.169 -10.863 1.00 95.19 102 ILE A N 1
ATOM 792 C CA . ILE A 1 102 ? -7.003 -19.811 -12.055 1.00 95.19 102 ILE A CA 1
ATOM 793 C C . ILE A 1 102 ? -8.317 -19.130 -12.442 1.00 95.19 102 ILE A C 1
ATOM 795 O O . ILE A 1 102 ? -8.480 -18.708 -13.585 1.00 95.19 102 ILE A O 1
ATOM 799 N N . VAL A 1 103 ? -9.234 -18.972 -11.483 1.00 95.38 103 VAL A N 1
ATOM 800 C CA . VAL A 1 103 ? -10.533 -18.323 -11.713 1.00 95.38 103 VAL A CA 1
ATOM 801 C C . VAL A 1 103 ? -10.341 -16.859 -12.105 1.00 95.38 103 VAL A C 1
ATOM 803 O O . VAL A 1 103 ? -10.977 -16.380 -13.041 1.00 95.38 103 VAL A O 1
ATOM 806 N N . GLY A 1 104 ? -9.433 -16.153 -11.429 1.00 90.50 104 GLY A N 1
ATOM 807 C CA . GLY A 1 104 ? -9.116 -14.760 -11.717 1.00 90.50 104 GLY A CA 1
ATOM 808 C C . GLY A 1 104 ? -8.561 -14.567 -13.126 1.00 90.50 104 GLY A C 1
ATOM 809 O O . GLY A 1 104 ? -9.022 -13.672 -13.833 1.00 90.50 104 GLY A O 1
ATOM 810 N N . TRP A 1 105 ? -7.615 -15.407 -13.553 1.00 91.50 105 TRP A N 1
ATOM 811 C CA . TRP A 1 105 ? -7.085 -15.389 -14.916 1.00 91.50 105 TRP A CA 1
ATOM 812 C C . TRP A 1 105 ? -8.142 -15.730 -15.945 1.00 91.50 105 TRP A C 1
ATOM 814 O O . TRP A 1 105 ? -8.269 -14.988 -16.910 1.00 91.50 105 TRP A O 1
ATOM 824 N N . TRP A 1 106 ? -8.916 -16.790 -15.729 1.00 95.12 106 TRP A N 1
ATOM 825 C CA . TRP A 1 106 ? -9.994 -17.163 -16.636 1.00 95.12 106 TRP A CA 1
ATOM 826 C C . TRP A 1 106 ? -10.974 -16.001 -16.840 1.00 95.12 106 TRP A C 1
ATOM 828 O O . TRP A 1 106 ? -11.145 -15.545 -17.966 1.00 95.12 106 TRP A O 1
ATOM 838 N N . MET A 1 107 ? -11.512 -15.429 -15.758 1.00 91.00 107 MET A N 1
ATOM 839 C CA . MET A 1 107 ? -12.450 -14.305 -15.849 1.00 91.00 107 MET A CA 1
ATOM 840 C C . MET A 1 107 ? -11.841 -13.081 -16.543 1.00 91.00 107 MET A C 1
ATOM 842 O O . MET A 1 107 ? -12.473 -12.499 -17.419 1.00 91.00 107 MET A O 1
ATOM 846 N N . HIS A 1 108 ? -10.623 -12.671 -16.169 1.00 86.62 108 HIS A N 1
ATOM 847 C CA . HIS A 1 108 ? -10.019 -11.470 -16.752 1.00 86.62 108 HIS A CA 1
ATOM 848 C C . HIS A 1 108 ? -9.619 -11.681 -18.211 1.00 86.62 108 HIS A C 1
ATOM 850 O O . HIS A 1 108 ? -9.882 -10.806 -19.028 1.00 86.62 108 HIS A O 1
ATOM 856 N N . LEU A 1 109 ? -9.003 -12.817 -18.551 1.00 90.56 109 LEU A N 1
ATOM 857 C CA . LEU A 1 109 ? -8.566 -13.095 -19.917 1.00 90.56 109 LEU A CA 1
ATOM 858 C C . LEU A 1 109 ? -9.760 -13.229 -20.854 1.00 90.56 109 LEU A C 1
ATOM 860 O O . LEU A 1 109 ? -9.761 -12.564 -21.882 1.00 90.56 109 LEU A O 1
ATOM 864 N N . THR A 1 110 ? -10.785 -14.007 -20.491 1.00 92.94 110 THR A N 1
ATOM 865 C CA . THR A 1 110 ? -11.998 -14.147 -21.312 1.00 92.94 110 THR A CA 1
ATOM 866 C C . THR A 1 110 ? -12.627 -12.784 -21.579 1.00 92.94 110 THR A C 1
ATOM 868 O O . THR A 1 110 ? -12.781 -12.388 -22.729 1.00 92.94 110 THR A O 1
ATOM 871 N N . VAL A 1 111 ? -12.864 -11.991 -20.531 1.00 87.25 111 VAL A N 1
ATOM 872 C CA . VAL A 1 111 ? -13.480 -10.667 -20.683 1.00 87.25 111 VAL A CA 1
ATOM 873 C C . VAL A 1 111 ? -12.596 -9.712 -21.502 1.00 87.25 111 VAL A C 1
ATOM 875 O O . VAL A 1 111 ? -13.113 -8.945 -22.314 1.00 87.25 111 VAL A O 1
ATOM 878 N N . PHE A 1 112 ? -11.270 -9.770 -21.349 1.00 87.56 112 PHE A N 1
ATOM 879 C CA . PHE A 1 112 ? -10.337 -8.958 -22.137 1.00 87.56 112 PHE A CA 1
ATOM 880 C C . PHE A 1 112 ? -10.268 -9.362 -23.610 1.00 87.56 112 PHE A C 1
ATOM 882 O O . PHE A 1 112 ? -10.111 -8.468 -24.441 1.00 87.56 112 PHE A O 1
ATOM 889 N N . TYR A 1 113 ? -10.379 -10.650 -23.937 1.00 90.25 113 TYR A N 1
ATOM 890 C CA . TYR A 1 113 ? -10.428 -11.118 -25.324 1.00 90.25 113 TYR A CA 1
ATOM 891 C C . TYR A 1 113 ? -11.770 -10.800 -25.988 1.00 90.25 113 TYR A C 1
ATOM 893 O O . TYR A 1 113 ? -11.776 -10.405 -27.150 1.00 90.25 113 TYR A O 1
ATOM 901 N N . ASP A 1 114 ? -12.875 -10.892 -25.247 1.00 90.19 114 ASP A N 1
ATOM 902 C CA . ASP A 1 114 ? -14.216 -10.667 -25.795 1.00 90.19 114 ASP A CA 1
ATOM 903 C C . ASP A 1 114 ? -14.525 -9.176 -26.009 1.00 90.19 114 ASP A C 1
ATOM 905 O O . ASP A 1 114 ? -15.115 -8.800 -27.018 1.00 90.19 114 ASP A O 1
ATOM 909 N N . HIS A 1 115 ? -14.129 -8.311 -25.066 1.00 84.94 115 HIS A N 1
ATOM 910 C CA . HIS A 1 115 ? -14.534 -6.894 -25.055 1.00 84.94 115 HIS A CA 1
ATOM 911 C C . HIS A 1 115 ? -13.364 -5.909 -25.200 1.00 84.94 115 HIS A C 1
ATOM 913 O O . HIS A 1 115 ? -13.580 -4.709 -25.365 1.00 84.94 115 HIS A O 1
ATOM 919 N N . GLY A 1 116 ? -12.119 -6.387 -25.128 1.00 83.38 116 GLY A N 1
ATOM 920 C CA . GLY A 1 116 ? -10.922 -5.550 -25.184 1.00 83.38 116 GLY A CA 1
ATOM 921 C C . GLY A 1 116 ? -10.603 -4.856 -23.855 1.00 83.38 116 GLY A C 1
ATOM 922 O O . GLY A 1 116 ? -11.357 -4.030 -23.339 1.00 83.38 116 GLY A O 1
ATOM 923 N N . ALA A 1 117 ? -9.405 -5.104 -23.320 1.00 78.06 117 ALA A N 1
ATOM 924 C CA . ALA A 1 117 ? -8.944 -4.492 -22.066 1.00 78.06 117 ALA A CA 1
ATOM 925 C C . ALA A 1 117 ? -8.894 -2.945 -22.095 1.00 78.06 117 ALA A C 1
ATOM 927 O O . ALA A 1 117 ? -8.988 -2.309 -21.046 1.00 78.06 117 ALA A O 1
ATOM 928 N N . ASN A 1 118 ? -8.763 -2.338 -23.282 1.00 76.75 118 ASN A N 1
ATOM 929 C CA . ASN A 1 118 ? -8.682 -0.882 -23.458 1.00 76.75 118 ASN A CA 1
ATOM 930 C C . ASN A 1 118 ? -10.044 -0.166 -23.388 1.00 76.75 118 ASN A C 1
ATOM 932 O O . ASN A 1 118 ? -10.092 1.052 -23.204 1.00 76.75 118 ASN A O 1
ATOM 936 N N . VAL A 1 119 ? -11.140 -0.909 -23.531 1.00 77.00 119 VAL A N 1
ATOM 937 C CA . VAL A 1 119 ? -12.512 -0.379 -23.462 1.00 77.00 119 VAL A CA 1
ATOM 938 C C . VAL A 1 119 ? -13.098 -0.605 -22.064 1.00 77.00 119 VAL A C 1
ATOM 940 O O . VAL A 1 119 ? -13.851 0.211 -21.536 1.00 77.00 119 VAL A O 1
ATOM 943 N N . LEU A 1 120 ? -12.684 -1.686 -21.407 1.00 72.00 120 LEU A N 1
ATOM 944 C CA . LEU A 1 120 ? -13.155 -2.068 -20.081 1.00 72.00 120 LEU A CA 1
ATOM 945 C C . LEU A 1 120 ? -12.584 -1.196 -18.948 1.00 72.00 120 LEU A C 1
ATOM 947 O O . LEU A 1 120 ? -11.467 -0.678 -19.009 1.00 72.00 120 LEU A O 1
ATOM 951 N N . GLY A 1 121 ? -13.349 -1.085 -17.854 1.00 64.50 121 GLY A N 1
ATOM 952 C CA . GLY A 1 121 ? -12.919 -0.399 -16.629 1.00 64.50 121 GLY A CA 1
ATOM 953 C C . GLY A 1 121 ? -12.934 1.132 -16.712 1.00 64.50 121 GLY A C 1
ATOM 954 O O . GLY A 1 121 ? -12.080 1.771 -16.097 1.00 64.50 121 GLY A O 1
ATOM 955 N N . GLY A 1 122 ? -13.881 1.703 -17.469 1.00 61.78 122 GLY A N 1
ATOM 956 C CA . GLY A 1 122 ? -14.015 3.149 -17.695 1.00 61.78 122 GLY A CA 1
ATOM 957 C C . GLY A 1 122 ? -13.203 3.676 -18.885 1.00 61.78 122 GLY A C 1
ATOM 958 O O . GLY A 1 122 ? -12.840 4.849 -18.900 1.00 61.78 122 GLY A O 1
ATOM 959 N N . GLY A 1 123 ? -12.862 2.812 -19.847 1.00 55.38 123 GLY A N 1
ATOM 960 C CA . GLY A 1 123 ? -11.961 3.132 -20.949 1.00 55.38 123 GLY A CA 1
ATOM 961 C C . GLY A 1 123 ? -12.606 3.995 -22.033 1.00 55.38 123 GLY A C 1
ATOM 962 O O . GLY A 1 123 ? -13.416 3.521 -22.820 1.00 55.38 123 GLY A O 1
ATOM 963 N N . SER A 1 124 ? -12.147 5.238 -22.161 1.00 63.41 124 SER A N 1
ATOM 964 C CA . SER A 1 124 ? -12.347 6.114 -23.327 1.00 63.41 124 SER A CA 1
ATOM 965 C C . SER A 1 124 ? -11.438 5.733 -24.515 1.00 63.41 124 SER A C 1
ATOM 967 O O . SER A 1 124 ? -10.911 6.597 -25.209 1.00 63.41 124 SER A O 1
ATOM 969 N N . GLY A 1 125 ? -11.179 4.432 -24.713 1.00 70.50 125 GLY A N 1
ATOM 970 C CA . GLY A 1 125 ? -10.229 3.902 -25.707 1.00 70.50 125 GLY A CA 1
ATOM 971 C C . GLY A 1 125 ? -8.760 3.841 -25.253 1.00 70.50 125 GLY A C 1
ATOM 972 O O . GLY A 1 125 ? -7.932 3.257 -25.944 1.00 70.50 125 GLY A O 1
ATOM 973 N N . VAL A 1 126 ? -8.433 4.381 -24.075 1.00 69.25 126 VAL A N 1
ATOM 974 C CA . VAL A 1 126 ? -7.075 4.394 -23.478 1.00 69.25 126 VAL A CA 1
ATOM 975 C C . VAL A 1 126 ? -6.878 3.374 -22.345 1.00 69.25 126 VAL A C 1
ATOM 977 O O . VAL A 1 126 ? -5.806 3.304 -21.745 1.00 69.25 126 VAL A O 1
ATOM 980 N N . GLY A 1 127 ? -7.894 2.554 -22.065 1.00 74.06 127 GLY A N 1
ATOM 981 C CA . GLY A 1 127 ? -7.880 1.560 -20.995 1.00 74.06 127 GLY A CA 1
ATOM 982 C C . GLY A 1 127 ? -8.119 2.129 -19.601 1.00 74.06 127 GLY A C 1
ATOM 983 O O . GLY A 1 127 ? -7.800 3.279 -19.291 1.00 74.06 127 GLY A O 1
ATOM 984 N N . GLY A 1 128 ? -8.706 1.293 -18.743 1.00 77.94 128 GLY A N 1
ATOM 985 C CA . GLY A 1 128 ? -8.914 1.617 -17.336 1.00 77.94 128 GLY A CA 1
ATOM 986 C C . GLY A 1 128 ? -7.607 1.699 -16.536 1.00 77.94 128 GLY A C 1
ATOM 987 O O . GLY A 1 128 ? -6.507 1.440 -17.029 1.00 77.94 128 GLY A O 1
ATOM 988 N N . VAL A 1 129 ? -7.735 1.987 -15.239 1.00 78.62 129 VAL A N 1
ATOM 989 C CA . VAL A 1 129 ? -6.617 2.234 -14.302 1.00 78.62 129 VAL A CA 1
ATOM 990 C C . VAL A 1 129 ? -5.499 1.177 -14.371 1.00 78.62 129 VAL A C 1
ATOM 992 O O . VAL A 1 129 ? -4.318 1.502 -14.286 1.00 78.62 129 VAL A O 1
ATOM 995 N N . ARG A 1 130 ? -5.840 -0.105 -14.563 1.00 80.25 130 ARG A N 1
ATOM 996 C CA . ARG A 1 130 ? -4.849 -1.196 -14.633 1.00 80.25 130 ARG A CA 1
ATOM 997 C C . ARG A 1 130 ? -3.978 -1.137 -15.890 1.00 80.25 130 ARG A C 1
ATOM 999 O O . ARG A 1 130 ? -2.780 -1.400 -15.789 1.00 80.25 130 ARG A O 1
ATOM 1006 N N . VAL A 1 131 ? -4.571 -0.785 -17.034 1.00 83.94 131 VAL A N 1
ATOM 1007 C CA . VAL A 1 131 ? -3.856 -0.592 -18.306 1.00 83.94 131 VAL A CA 1
ATOM 1008 C C . VAL A 1 131 ? -2.944 0.622 -18.195 1.00 83.94 131 VAL A C 1
ATOM 1010 O O . VAL A 1 131 ? -1.768 0.532 -18.534 1.00 83.94 131 VAL A O 1
ATOM 1013 N N . GLN A 1 132 ? -3.450 1.719 -17.626 1.00 84.44 132 GLN A N 1
ATOM 1014 C CA . GLN A 1 132 ? -2.658 2.928 -17.398 1.00 84.44 132 GLN A CA 1
ATOM 1015 C C . GLN A 1 132 ? -1.438 2.644 -16.525 1.00 84.44 132 GLN A C 1
ATOM 1017 O O . GLN A 1 132 ? -0.332 3.024 -16.889 1.00 84.44 132 GLN A O 1
ATOM 1022 N N . TYR A 1 133 ? -1.595 1.899 -15.427 1.00 85.31 133 TYR A N 1
ATOM 1023 C CA . TYR A 1 133 ? -0.441 1.532 -14.614 1.00 85.31 133 TYR A CA 1
ATOM 1024 C C . TYR A 1 133 ? 0.567 0.654 -15.366 1.00 85.31 133 TYR A C 1
ATOM 1026 O O . TYR A 1 133 ? 1.768 0.838 -15.201 1.00 85.31 133 TYR A O 1
ATOM 1034 N N . ALA A 1 134 ? 0.115 -0.307 -16.180 1.00 87.12 134 ALA A N 1
ATOM 1035 C CA . ALA A 1 134 ? 1.026 -1.110 -17.000 1.00 87.12 134 ALA A CA 1
ATOM 1036 C C . ALA A 1 134 ? 1.783 -0.243 -18.020 1.00 87.12 134 ALA A C 1
ATOM 1038 O O . ALA A 1 134 ? 2.983 -0.430 -18.209 1.00 87.12 134 ALA A O 1
ATOM 1039 N N . ASN A 1 135 ? 1.104 0.736 -18.623 1.00 89.38 135 ASN A N 1
ATOM 1040 C CA . ASN A 1 135 ? 1.717 1.683 -19.546 1.00 89.38 135 ASN A CA 1
ATOM 1041 C C . ASN A 1 135 ? 2.760 2.564 -18.841 1.00 89.38 135 ASN A C 1
ATOM 1043 O O . ASN A 1 135 ? 3.896 2.620 -19.305 1.00 89.38 135 ASN A O 1
ATOM 1047 N N . THR A 1 136 ? 2.422 3.161 -17.690 1.00 90.00 136 THR A N 1
ATOM 1048 C CA . THR A 1 136 ? 3.353 3.935 -16.845 1.00 90.00 136 THR A CA 1
ATOM 1049 C C . THR A 1 136 ? 4.580 3.111 -16.460 1.00 90.00 136 THR A C 1
ATOM 1051 O O . THR A 1 136 ? 5.712 3.602 -16.478 1.00 90.00 136 THR A O 1
ATOM 1054 N N . ASP A 1 137 ? 4.375 1.835 -16.136 1.00 90.56 137 ASP A N 1
ATOM 1055 C CA . ASP A 1 137 ? 5.464 0.950 -15.749 1.00 90.56 137 ASP A CA 1
ATOM 1056 C C . ASP A 1 137 ? 6.397 0.636 -16.919 1.00 90.56 137 ASP A C 1
ATOM 1058 O O . ASP A 1 137 ? 7.621 0.638 -16.746 1.00 90.56 137 ASP A O 1
ATOM 1062 N N . ALA A 1 138 ? 5.824 0.413 -18.103 1.00 91.81 138 ALA A N 1
ATOM 1063 C CA . ALA A 1 138 ? 6.562 0.163 -19.332 1.00 91.81 138 ALA A CA 1
ATOM 1064 C C . ALA A 1 138 ? 7.340 1.407 -19.783 1.00 91.81 138 ALA A C 1
ATOM 1066 O O . ALA A 1 138 ? 8.534 1.309 -20.058 1.00 91.81 138 ALA A O 1
ATOM 1067 N N . THR A 1 139 ? 6.708 2.586 -19.800 1.00 93.75 139 THR A N 1
ATOM 1068 C CA . THR A 1 139 ? 7.369 3.850 -20.178 1.00 93.75 139 THR A CA 1
ATOM 1069 C C . THR A 1 139 ? 8.518 4.192 -19.242 1.00 93.75 139 THR A C 1
ATOM 1071 O O . THR A 1 139 ? 9.582 4.596 -19.706 1.00 93.75 139 THR A O 1
ATOM 1074 N N . TRP A 1 140 ? 8.357 3.976 -17.937 1.00 92.62 140 TRP A N 1
ATOM 1075 C CA . TRP A 1 140 ? 9.449 4.154 -16.982 1.00 92.62 140 TRP A CA 1
ATOM 1076 C C . TRP A 1 140 ? 10.620 3.203 -17.249 1.00 92.62 140 TRP A C 1
ATOM 1078 O O . TRP A 1 140 ? 11.759 3.656 -17.324 1.00 92.62 140 TRP A O 1
ATOM 1088 N N . ALA A 1 141 ? 10.361 1.904 -17.435 1.00 93.19 141 ALA A N 1
ATOM 1089 C CA . ALA A 1 141 ? 11.416 0.923 -17.702 1.00 93.19 141 ALA A CA 1
ATOM 1090 C C . ALA A 1 141 ? 12.145 1.200 -19.030 1.00 93.19 141 ALA A C 1
ATOM 1092 O O . ALA A 1 141 ? 13.370 1.099 -19.090 1.00 93.19 141 ALA A O 1
ATOM 1093 N N . LEU A 1 142 ? 11.408 1.610 -20.068 1.00 94.31 142 LEU A N 1
ATOM 1094 C CA . LEU A 1 142 ? 11.980 2.063 -21.337 1.00 94.31 142 LEU A CA 1
ATOM 1095 C C . LEU A 1 142 ? 12.847 3.313 -21.147 1.00 94.31 142 LEU A C 1
ATOM 1097 O O . LEU A 1 142 ? 13.958 3.367 -21.667 1.00 94.31 142 LEU A O 1
ATOM 1101 N N . GLY A 1 143 ? 12.386 4.285 -20.357 1.00 94.31 143 GLY A N 1
ATOM 1102 C CA . GLY A 1 143 ? 13.163 5.479 -20.022 1.00 94.31 143 GLY A CA 1
ATOM 1103 C C . GLY A 1 143 ? 14.486 5.144 -19.331 1.00 94.31 143 GLY A C 1
ATOM 1104 O O . GLY A 1 143 ? 15.519 5.711 -19.682 1.00 94.31 143 GLY A O 1
ATOM 1105 N N . LEU A 1 144 ? 14.481 4.173 -18.411 1.00 93.69 144 LEU A N 1
ATOM 1106 C CA . LEU A 1 144 ? 15.702 3.704 -17.749 1.00 93.69 144 LEU A CA 1
ATOM 1107 C C . LEU A 1 144 ? 16.668 2.999 -18.709 1.00 93.69 144 LEU A C 1
ATOM 1109 O O . LEU A 1 144 ? 17.873 3.155 -18.548 1.00 93.69 144 LEU A O 1
ATOM 1113 N N . GLY A 1 145 ? 16.166 2.248 -19.693 1.00 92.62 145 GLY A N 1
ATOM 1114 C CA . GLY A 1 145 ? 17.009 1.605 -20.708 1.00 92.62 145 GLY A CA 1
ATOM 1115 C C . GLY A 1 145 ? 17.588 2.577 -21.733 1.00 92.62 145 GLY A C 1
ATOM 1116 O O . GLY A 1 145 ? 18.739 2.420 -22.145 1.00 92.62 145 GLY A O 1
ATOM 1117 N N . ALA A 1 146 ? 16.814 3.599 -22.101 1.00 94.56 146 ALA A N 1
ATOM 1118 C CA . ALA A 1 146 ? 17.242 4.648 -23.019 1.00 94.56 146 ALA A CA 1
ATOM 1119 C C . ALA A 1 146 ? 18.278 5.583 -22.384 1.00 94.56 146 ALA A C 1
ATOM 1121 O O . ALA A 1 146 ? 19.225 5.980 -23.050 1.00 94.56 146 ALA A O 1
ATOM 1122 N N . ASN A 1 147 ? 18.109 5.935 -21.107 1.00 94.44 147 ASN A N 1
ATOM 1123 C CA . ASN A 1 147 ? 19.050 6.783 -20.381 1.00 94.44 147 ASN A CA 1
ATOM 1124 C C . ASN A 1 147 ? 19.156 6.337 -18.910 1.00 94.44 147 ASN A C 1
ATOM 1126 O O . ASN A 1 147 ? 18.426 6.841 -18.046 1.00 94.44 147 ASN A O 1
ATOM 1130 N N . PRO A 1 148 ? 20.055 5.381 -18.604 1.00 91.94 148 PRO A N 1
ATOM 1131 C CA . PRO A 1 148 ? 20.236 4.904 -17.244 1.00 91.94 148 PRO A CA 1
ATOM 1132 C C . PRO A 1 148 ? 20.742 6.011 -16.315 1.00 91.94 148 PRO A C 1
ATOM 1134 O O . PRO A 1 148 ? 21.867 6.509 -16.425 1.00 91.94 148 PRO A O 1
ATOM 1137 N N . THR A 1 149 ? 19.912 6.350 -15.334 1.00 92.56 149 THR A N 1
ATOM 1138 C CA . THR A 1 149 ? 20.218 7.334 -14.299 1.00 92.56 149 THR A CA 1
ATOM 1139 C C . THR A 1 149 ? 21.381 6.901 -13.403 1.00 92.56 149 THR A C 1
ATOM 1141 O O . THR A 1 149 ? 21.594 5.717 -13.116 1.00 92.56 149 THR A O 1
ATOM 1144 N N . LEU A 1 150 ? 22.142 7.889 -12.929 1.00 92.50 150 LEU A N 1
ATOM 1145 C CA . LEU A 1 150 ? 23.126 7.708 -11.863 1.00 92.50 150 LEU A CA 1
ATOM 1146 C C . LEU A 1 150 ? 22.439 7.649 -10.493 1.00 92.50 150 LEU A C 1
ATOM 1148 O O . LEU A 1 150 ? 21.263 7.988 -10.348 1.00 92.50 150 LEU A O 1
ATOM 1152 N N . MET A 1 151 ? 23.197 7.227 -9.482 1.00 93.00 151 MET A N 1
ATOM 1153 C CA . MET A 1 151 ? 22.767 7.280 -8.088 1.00 93.00 151 MET A CA 1
ATOM 1154 C C . MET A 1 151 ? 22.314 8.696 -7.713 1.00 93.00 151 MET A C 1
ATOM 1156 O O . MET A 1 151 ? 23.033 9.671 -7.932 1.00 93.00 151 MET A O 1
ATOM 1160 N N . ASN A 1 152 ? 21.137 8.800 -7.097 1.00 93.31 152 ASN A N 1
ATOM 1161 C CA . ASN A 1 152 ? 20.599 10.065 -6.628 1.00 93.31 152 ASN A CA 1
ATOM 1162 C C . ASN A 1 152 ? 20.992 10.302 -5.160 1.00 93.31 152 ASN A C 1
ATOM 1164 O O . ASN A 1 152 ? 20.430 9.704 -4.240 1.00 93.31 152 ASN A O 1
ATOM 1168 N N . THR A 1 153 ? 21.921 11.226 -4.921 1.00 92.69 153 THR A N 1
ATOM 1169 C CA . THR A 1 153 ? 22.374 11.613 -3.572 1.00 92.69 153 THR A CA 1
ATOM 1170 C C . THR A 1 153 ? 21.262 12.200 -2.704 1.00 92.69 153 THR A C 1
ATOM 1172 O O . THR A 1 153 ? 21.242 11.961 -1.497 1.00 92.69 153 THR A O 1
ATOM 1175 N N . SER A 1 154 ? 20.288 12.907 -3.286 1.00 93.75 154 SER A N 1
ATOM 1176 C CA . SER A 1 154 ? 19.138 13.414 -2.518 1.00 93.75 154 SER A CA 1
ATOM 1177 C C . SER A 1 154 ? 18.235 12.288 -2.003 1.00 93.75 154 SER A C 1
ATOM 1179 O O . SER A 1 154 ? 17.683 12.397 -0.909 1.00 93.75 154 SER A O 1
ATOM 1181 N N . ALA A 1 155 ? 18.141 11.168 -2.732 1.00 91.62 155 ALA A N 1
ATOM 1182 C CA . ALA A 1 155 ? 17.380 10.000 -2.291 1.00 91.62 155 ALA A CA 1
ATOM 1183 C C . ALA A 1 155 ? 18.028 9.319 -1.074 1.00 91.62 155 ALA A C 1
ATOM 1185 O O . ALA A 1 155 ? 17.316 8.870 -0.174 1.00 91.62 155 ALA A O 1
ATOM 1186 N N . TRP A 1 156 ? 19.364 9.296 -1.006 1.00 93.69 156 TRP A N 1
ATOM 1187 C CA . TRP A 1 156 ? 20.098 8.813 0.167 1.00 93.69 156 TRP A CA 1
ATOM 1188 C C . TRP A 1 156 ? 19.855 9.686 1.393 1.00 93.69 156 TRP A C 1
ATOM 1190 O O . TRP A 1 156 ? 19.519 9.157 2.453 1.00 93.69 156 TRP A O 1
ATOM 1200 N N . TRP A 1 157 ? 19.938 11.010 1.241 1.00 95.00 157 TRP A N 1
ATOM 1201 C CA . TRP A 1 157 ? 19.619 11.939 2.326 1.00 95.00 157 TRP A CA 1
ATOM 1202 C C . TRP A 1 157 ? 18.176 11.789 2.805 1.00 95.00 157 TRP A C 1
ATOM 1204 O O . TRP A 1 157 ? 17.949 11.654 4.005 1.00 95.00 157 TRP A O 1
ATOM 1214 N N . ALA A 1 158 ? 17.206 11.731 1.890 1.00 91.62 158 ALA A N 1
ATOM 1215 C CA . ALA A 1 158 ? 15.801 11.538 2.243 1.00 91.62 158 ALA A CA 1
ATOM 1216 C C . ALA A 1 158 ? 15.564 10.207 2.978 1.00 91.62 158 ALA A C 1
ATOM 1218 O O . ALA A 1 158 ? 14.859 10.175 3.986 1.00 91.62 158 ALA A O 1
ATOM 1219 N N . THR A 1 159 ? 16.193 9.120 2.517 1.00 90.62 159 THR A N 1
ATOM 1220 C CA . THR A 1 159 ? 16.103 7.800 3.165 1.00 90.62 159 THR A CA 1
ATOM 1221 C C . THR A 1 159 ? 16.733 7.823 4.556 1.00 90.62 159 THR A C 1
ATOM 1223 O O . THR A 1 159 ? 16.130 7.329 5.508 1.00 90.62 159 THR A O 1
ATOM 1226 N N . GLY A 1 160 ? 17.911 8.437 4.697 1.00 93.50 160 GLY A N 1
ATOM 1227 C CA . GLY A 1 160 ? 18.604 8.584 5.976 1.00 93.50 160 GLY A CA 1
ATOM 1228 C C . GLY A 1 160 ? 17.806 9.418 6.977 1.00 93.50 160 GLY A C 1
ATOM 1229 O O . GLY A 1 160 ? 17.591 8.982 8.105 1.00 93.50 160 GLY A O 1
ATOM 1230 N N . ILE A 1 161 ? 17.286 10.573 6.555 1.00 93.00 161 ILE A N 1
ATOM 1231 C CA . ILE A 1 161 ? 16.440 11.437 7.392 1.00 93.00 161 ILE A CA 1
ATOM 1232 C C . ILE A 1 161 ? 15.154 10.706 7.789 1.00 93.00 161 ILE A C 1
ATOM 1234 O O . ILE A 1 161 ? 14.793 10.701 8.964 1.00 93.00 161 ILE A O 1
ATOM 1238 N N . GLY A 1 162 ? 14.480 10.038 6.847 1.00 89.38 162 GLY A N 1
ATOM 1239 C CA . GLY A 1 162 ? 13.270 9.262 7.132 1.00 89.38 162 GLY A CA 1
ATOM 1240 C C . GLY A 1 162 ? 13.517 8.126 8.130 1.00 89.38 162 GLY A C 1
ATOM 1241 O O . GLY A 1 162 ? 12.722 7.924 9.055 1.00 89.38 162 GLY A O 1
ATOM 1242 N N . PHE A 1 163 ? 14.644 7.422 7.992 1.00 89.88 163 PHE A N 1
ATOM 1243 C CA . PHE A 1 163 ? 15.078 6.402 8.945 1.00 89.88 163 PHE A CA 1
ATOM 1244 C C . PHE A 1 163 ? 15.333 7.002 10.331 1.00 89.88 163 PHE A C 1
ATOM 1246 O O . PHE A 1 163 ? 14.791 6.495 11.313 1.00 89.88 163 PHE A O 1
ATOM 1253 N N . LEU A 1 164 ? 16.085 8.103 10.414 1.00 92.44 164 LEU A N 1
ATOM 1254 C CA . LEU A 1 164 ? 16.390 8.782 11.676 1.00 92.44 164 LEU A CA 1
ATOM 1255 C C . LEU A 1 164 ? 15.124 9.279 12.377 1.00 92.44 164 LEU A C 1
ATOM 1257 O O . LEU A 1 164 ? 14.940 8.993 13.557 1.00 92.44 164 LEU A O 1
ATOM 1261 N N . LEU A 1 165 ? 14.213 9.948 11.664 1.00 89.62 165 LEU A N 1
ATOM 1262 C CA . LEU A 1 165 ? 12.938 10.410 12.224 1.00 89.62 165 LEU A CA 1
ATOM 1263 C C . LEU A 1 165 ? 12.101 9.246 12.765 1.00 89.62 165 LEU A C 1
ATOM 1265 O O . LEU A 1 165 ? 11.528 9.338 13.851 1.00 89.62 165 LEU A O 1
ATOM 1269 N N . THR A 1 166 ? 12.061 8.130 12.035 1.00 87.38 166 THR A N 1
ATOM 1270 C CA . THR A 1 166 ? 11.322 6.934 12.459 1.00 87.38 166 THR A CA 1
ATOM 1271 C C . THR A 1 166 ? 11.971 6.275 13.677 1.00 87.38 166 THR A C 1
ATOM 1273 O O . THR A 1 166 ? 11.267 5.912 14.621 1.00 87.38 166 THR A O 1
ATOM 1276 N N . ALA A 1 167 ? 13.300 6.140 13.687 1.00 89.12 167 ALA A N 1
ATOM 1277 C CA . ALA A 1 167 ? 14.055 5.542 14.784 1.00 89.12 167 ALA A CA 1
ATOM 1278 C C . ALA A 1 167 ? 13.957 6.386 16.061 1.00 89.12 167 ALA A C 1
ATOM 1280 O O . ALA A 1 167 ? 13.613 5.857 17.116 1.00 89.12 167 ALA A O 1
ATOM 1281 N N . ILE A 1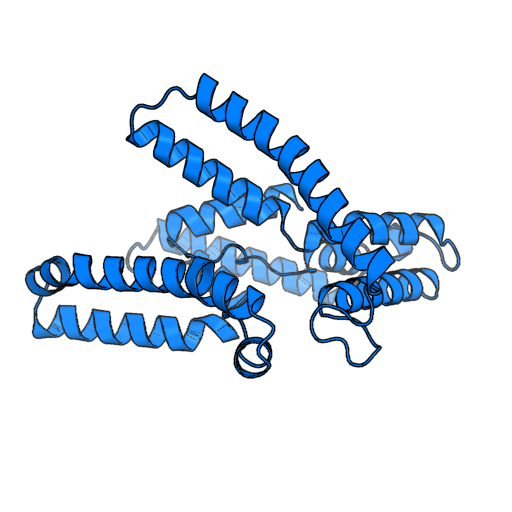 168 ? 14.165 7.701 15.958 1.00 88.88 168 ILE A N 1
ATOM 1282 C CA . ILE A 1 168 ? 14.013 8.646 17.072 1.00 88.88 168 ILE A CA 1
ATOM 1283 C C . ILE A 1 168 ? 12.574 8.618 17.586 1.00 88.88 168 ILE A C 1
ATOM 1285 O O . ILE A 1 168 ? 12.363 8.487 18.788 1.00 88.88 168 ILE A O 1
ATOM 1289 N N . GLY A 1 169 ? 11.578 8.663 16.697 1.00 86.19 169 GLY A N 1
ATOM 1290 C CA . GLY A 1 169 ? 10.171 8.575 17.088 1.00 86.19 169 GLY A CA 1
ATOM 1291 C C . GLY A 1 169 ? 9.839 7.275 17.826 1.00 86.19 169 GLY A C 1
ATOM 1292 O O . GLY A 1 169 ? 9.088 7.292 18.800 1.00 86.19 169 GLY A O 1
ATOM 1293 N N . LEU A 1 170 ? 10.423 6.148 17.409 1.00 85.00 170 LEU A N 1
ATOM 1294 C CA . LEU A 1 170 ? 10.257 4.864 18.090 1.00 85.00 170 LEU A CA 1
ATOM 1295 C C . LEU A 1 170 ? 10.940 4.843 19.467 1.00 85.00 170 LEU A C 1
ATOM 1297 O O . LEU A 1 170 ? 10.343 4.361 20.428 1.00 85.00 170 LEU A O 1
ATOM 1301 N N . LEU A 1 171 ? 12.157 5.379 19.580 1.00 87.62 171 LEU A N 1
ATOM 1302 C CA . LEU A 1 171 ? 12.889 5.472 20.848 1.00 87.62 171 LEU A CA 1
ATOM 1303 C C . LEU A 1 171 ? 12.169 6.386 21.844 1.00 87.62 171 LEU A C 1
ATOM 1305 O O . LEU A 1 171 ? 11.916 5.984 22.978 1.00 87.62 171 LEU A O 1
ATOM 1309 N N . LEU A 1 172 ? 11.766 7.579 21.403 1.00 86.06 172 LEU A N 1
ATOM 1310 C CA . LEU A 1 172 ? 11.019 8.533 22.220 1.00 86.06 172 LEU A CA 1
ATOM 1311 C C . LEU A 1 172 ? 9.694 7.946 22.703 1.00 86.06 172 LEU A C 1
ATOM 1313 O O . LEU A 1 172 ? 9.343 8.132 23.861 1.00 86.06 172 LEU A O 1
ATOM 1317 N N . ARG A 1 173 ? 8.992 7.186 21.857 1.00 82.31 173 ARG A N 1
ATOM 1318 C CA . ARG A 1 173 ? 7.762 6.477 22.237 1.00 82.31 173 ARG A CA 1
ATOM 1319 C C . ARG A 1 173 ? 7.999 5.437 23.338 1.00 82.31 173 ARG A C 1
ATOM 1321 O O . ARG A 1 173 ? 7.127 5.263 24.184 1.00 82.31 173 ARG A O 1
ATOM 1328 N N . ASN A 1 174 ? 9.138 4.743 23.317 1.00 81.75 174 ASN A N 1
ATOM 1329 C CA . ASN A 1 174 ? 9.473 3.726 24.319 1.00 81.75 174 ASN A CA 1
ATOM 1330 C C . ASN A 1 174 ? 9.878 4.337 25.668 1.00 81.75 174 ASN A C 1
ATOM 1332 O O .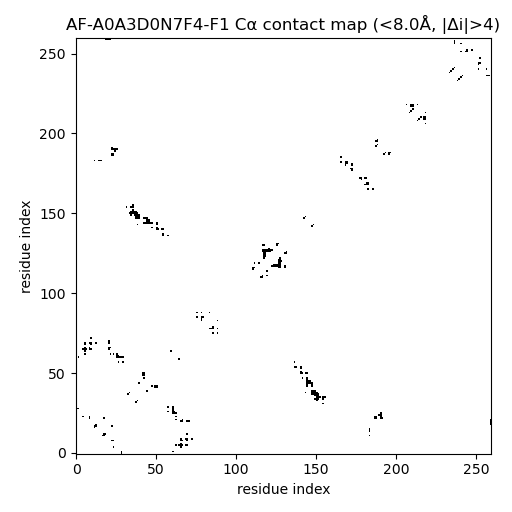 ASN A 1 174 ? 9.643 3.719 26.700 1.00 81.75 174 ASN A O 1
ATOM 1336 N N . ILE A 1 175 ? 10.471 5.535 25.663 1.00 85.56 175 ILE A N 1
ATOM 1337 C CA . ILE A 1 175 ? 10.899 6.241 26.882 1.00 85.56 175 ILE A CA 1
ATOM 1338 C C . ILE A 1 175 ? 9.744 7.069 27.464 1.00 85.56 175 ILE A C 1
ATOM 1340 O O . ILE A 1 175 ? 9.496 7.049 28.666 1.00 85.56 175 ILE A O 1
ATOM 1344 N N . PHE A 1 176 ? 9.001 7.773 26.609 1.00 84.12 176 PHE A N 1
ATOM 1345 C CA . PHE A 1 176 ? 7.931 8.687 26.990 1.00 84.12 176 PHE A CA 1
ATOM 1346 C C . PHE A 1 176 ? 6.599 8.244 26.378 1.00 84.12 176 PHE A C 1
ATOM 1348 O O . PHE A 1 176 ? 6.221 8.635 25.270 1.00 84.12 176 PHE A O 1
ATOM 1355 N N . LEU A 1 177 ? 5.831 7.473 27.147 1.00 78.75 177 LEU A N 1
ATOM 1356 C CA . LEU A 1 177 ? 4.528 6.943 26.723 1.00 78.75 177 LEU A CA 1
ATOM 1357 C C . LEU A 1 177 ? 3.480 8.031 26.417 1.00 78.75 177 LEU A C 1
ATOM 1359 O O . LEU A 1 177 ? 2.491 7.753 25.741 1.00 78.75 177 LEU A O 1
ATOM 1363 N N . GLN A 1 178 ? 3.688 9.256 26.909 1.00 80.19 178 GLN A N 1
ATOM 1364 C CA . GLN A 1 178 ? 2.773 10.389 26.739 1.00 80.19 178 GLN A CA 1
ATOM 1365 C C . GLN A 1 178 ? 3.019 11.201 25.459 1.00 80.19 178 GLN A C 1
ATOM 1367 O O . GLN A 1 178 ? 2.219 12.079 25.136 1.00 80.19 178 GLN A O 1
ATOM 1372 N N . ILE A 1 179 ? 4.102 10.936 24.718 1.00 77.69 179 ILE A N 1
ATOM 1373 C CA . ILE A 1 179 ? 4.392 11.678 23.490 1.00 77.69 179 ILE A CA 1
ATOM 1374 C C . ILE A 1 179 ? 3.336 11.338 22.419 1.00 77.69 179 ILE A C 1
ATOM 1376 O O . ILE A 1 179 ? 3.145 10.162 22.098 1.00 77.69 179 ILE A O 1
ATOM 1380 N N . PRO A 1 180 ? 2.673 12.344 21.808 1.00 73.50 180 PRO A N 1
ATOM 1381 C CA . PRO A 1 180 ? 1.618 12.115 20.817 1.00 73.50 180 PRO A CA 1
ATOM 1382 C C . PRO A 1 180 ? 2.149 11.610 19.464 1.00 73.50 180 PRO A C 1
ATOM 1384 O O . PRO A 1 180 ? 1.368 11.207 18.601 1.00 73.50 180 PRO A O 1
ATOM 1387 N N . PHE A 1 181 ? 3.469 11.613 19.256 1.00 77.62 181 PHE A N 1
ATOM 1388 C CA . PHE A 1 181 ? 4.100 11.145 18.025 1.00 77.62 181 PHE A CA 1
ATOM 1389 C C . PHE A 1 181 ? 4.148 9.617 17.957 1.00 77.62 181 PHE A C 1
ATOM 1391 O O . PHE A 1 181 ? 4.946 8.947 18.611 1.00 77.62 181 PHE A O 1
ATOM 1398 N N . HIS A 1 182 ? 3.291 9.056 17.104 1.00 78.25 182 HIS A N 1
ATOM 1399 C CA . HIS A 1 182 ? 3.241 7.628 16.830 1.00 78.25 182 HIS A CA 1
ATOM 1400 C C . HIS A 1 182 ? 3.903 7.315 15.471 1.00 78.25 182 HIS A C 1
ATOM 1402 O O . HIS A 1 182 ? 3.423 7.817 14.455 1.00 78.25 182 HIS A O 1
ATOM 1408 N N . PRO A 1 183 ? 4.901 6.404 15.389 1.00 79.56 183 PRO A N 1
ATOM 1409 C CA . PRO A 1 183 ? 5.527 6.012 14.117 1.00 79.56 183 PRO A CA 1
ATOM 1410 C C . PRO A 1 183 ? 4.537 5.513 13.049 1.00 79.56 183 PRO A C 1
ATOM 1412 O O . PRO A 1 183 ? 4.613 5.916 11.896 1.00 79.56 183 PRO A O 1
ATOM 1415 N N . ALA A 1 184 ? 3.537 4.708 13.434 1.00 80.69 184 ALA A N 1
ATOM 1416 C CA . ALA A 1 184 ? 2.408 4.360 12.559 1.00 80.69 184 ALA A CA 1
ATOM 1417 C C . ALA A 1 184 ? 1.698 5.580 11.940 1.00 80.69 184 ALA A C 1
ATOM 1419 O O . ALA A 1 184 ? 1.362 5.544 10.763 1.00 80.69 184 ALA A O 1
ATOM 1420 N N . GLY A 1 185 ? 1.503 6.665 12.697 1.00 81.38 185 GLY A N 1
ATOM 1421 C CA . GLY A 1 185 ? 0.899 7.896 12.185 1.00 81.38 185 GLY A CA 1
ATOM 1422 C C . GLY A 1 185 ? 1.744 8.553 11.093 1.00 81.38 185 GLY A C 1
ATOM 1423 O O . GLY A 1 185 ? 1.187 9.005 10.097 1.00 81.38 185 GLY A O 1
ATOM 1424 N N . LEU A 1 186 ? 3.078 8.527 11.224 1.00 83.19 186 LEU A N 1
ATOM 1425 C CA . LEU A 1 186 ? 3.990 9.004 10.176 1.00 83.19 186 LEU A CA 1
ATOM 1426 C C . LEU A 1 186 ? 3.836 8.179 8.894 1.00 83.19 186 LEU A C 1
ATOM 1428 O O . LEU A 1 186 ? 3.666 8.748 7.819 1.00 83.19 186 LEU A O 1
ATOM 1432 N N . VAL A 1 187 ? 3.820 6.846 8.999 1.00 81.94 187 VAL A N 1
ATOM 1433 C CA . VAL A 1 187 ? 3.641 5.963 7.832 1.00 81.94 187 VAL A CA 1
ATOM 1434 C C . VAL A 1 187 ? 2.305 6.233 7.135 1.00 81.94 187 VAL A C 1
ATOM 1436 O O . VAL A 1 187 ? 2.266 6.336 5.909 1.00 81.94 187 VAL A O 1
ATOM 1439 N N . ILE A 1 188 ? 1.222 6.400 7.901 1.00 81.25 188 ILE A N 1
ATOM 1440 C CA . ILE A 1 188 ? -0.107 6.721 7.361 1.00 81.25 188 ILE A CA 1
ATOM 1441 C C . ILE A 1 188 ? -0.081 8.069 6.643 1.00 81.25 188 ILE A C 1
ATOM 1443 O O . ILE A 1 188 ? -0.551 8.157 5.509 1.00 81.25 188 ILE A O 1
ATOM 1447 N N . ALA A 1 189 ? 0.490 9.096 7.276 1.00 83.56 189 ALA A N 1
ATOM 1448 C CA . ALA A 1 189 ? 0.560 10.443 6.728 1.00 83.56 189 ALA A CA 1
ATOM 1449 C C . ALA A 1 189 ? 1.339 10.485 5.404 1.00 83.56 189 ALA A C 1
ATOM 1451 O O . ALA A 1 189 ? 0.839 11.030 4.421 1.00 83.56 189 ALA A O 1
ATOM 1452 N N . PHE A 1 190 ? 2.515 9.854 5.351 1.00 82.62 190 PHE A N 1
ATOM 1453 C CA . PHE A 1 190 ? 3.364 9.863 4.158 1.00 82.62 190 PHE A CA 1
ATOM 1454 C C . PHE A 1 190 ? 2.901 8.907 3.051 1.00 82.62 190 PHE A C 1
ATOM 1456 O O . PHE A 1 190 ? 3.207 9.156 1.890 1.00 82.62 190 PHE A O 1
ATOM 1463 N N . SER A 1 191 ? 2.146 7.848 3.369 1.00 79.38 191 SER A N 1
ATOM 1464 C CA . SER A 1 191 ? 1.632 6.922 2.343 1.00 79.38 191 SER A CA 1
ATOM 1465 C C . SER A 1 191 ? 0.299 7.400 1.760 1.00 79.38 191 SER A C 1
ATOM 1467 O O . SER A 1 191 ? 0.127 7.477 0.546 1.00 79.38 191 SER A O 1
ATOM 1469 N N . HIS A 1 192 ? -0.663 7.740 2.624 1.00 78.62 192 HIS A N 1
ATOM 1470 C CA . HIS A 1 192 ? -2.043 8.049 2.233 1.00 78.62 192 HIS A CA 1
ATOM 1471 C C . HIS A 1 192 ? -2.684 9.164 3.076 1.00 78.62 192 HIS A C 1
ATOM 1473 O O . HIS A 1 192 ? -3.912 9.265 3.144 1.00 78.62 192 HIS A O 1
ATOM 1479 N N . GLY A 1 193 ? -1.886 10.046 3.687 1.00 76.06 193 GLY A N 1
ATOM 1480 C CA . GLY A 1 193 ? -2.386 11.105 4.570 1.00 76.06 193 GLY A CA 1
ATOM 1481 C C . GLY A 1 193 ? -3.433 11.998 3.912 1.00 76.06 193 GLY A C 1
ATOM 1482 O O . GLY A 1 193 ? -4.414 12.360 4.547 1.00 76.06 193 GLY A O 1
ATOM 1483 N N . GLN A 1 194 ? -3.290 12.253 2.612 1.00 81.69 194 GLN A N 1
ATOM 1484 C CA . GLN A 1 194 ? -4.213 13.081 1.828 1.00 81.69 194 GLN A CA 1
ATOM 1485 C C . GLN A 1 194 ? -5.643 12.512 1.811 1.00 81.69 194 GLN A C 1
ATOM 1487 O O . GLN A 1 194 ? -6.615 13.259 1.821 1.00 81.69 194 GLN A O 1
ATOM 1492 N N . ARG A 1 195 ? -5.773 11.178 1.819 1.00 79.62 195 ARG A N 1
ATOM 1493 C CA . ARG A 1 195 ? -7.064 10.474 1.815 1.00 79.62 195 ARG A CA 1
ATOM 1494 C C . ARG A 1 195 ? -7.631 10.312 3.223 1.00 79.62 195 ARG A C 1
ATOM 1496 O O . ARG A 1 195 ? -8.842 10.364 3.408 1.00 79.62 195 ARG A O 1
ATOM 1503 N N . PHE A 1 196 ? -6.761 10.107 4.211 1.00 79.19 196 PHE A N 1
ATOM 1504 C CA . PHE A 1 196 ? -7.176 9.773 5.575 1.00 79.19 196 PHE A CA 1
ATOM 1505 C C . PHE A 1 196 ? -7.307 10.970 6.510 1.00 79.19 196 PHE A C 1
ATOM 1507 O O . PHE A 1 196 ? -7.975 10.837 7.533 1.00 79.19 196 PHE A O 1
ATOM 1514 N N . TRP A 1 197 ? -6.729 12.128 6.182 1.00 83.69 197 TRP A N 1
ATOM 1515 C CA . TRP A 1 197 ? -6.714 13.282 7.080 1.00 83.69 197 TRP A CA 1
ATOM 1516 C C . TRP A 1 197 ? -8.119 13.718 7.511 1.00 83.69 197 TRP A C 1
ATOM 1518 O O . TRP A 1 197 ? -8.385 13.777 8.710 1.00 83.69 197 TRP A O 1
ATOM 1528 N N . ALA A 1 198 ? -9.033 13.956 6.565 1.00 88.00 198 ALA A N 1
ATOM 1529 C CA . ALA A 1 198 ? -10.384 14.408 6.894 1.00 88.00 198 ALA A CA 1
ATOM 1530 C C . ALA A 1 198 ? -11.204 13.346 7.661 1.00 88.00 198 ALA A C 1
ATOM 1532 O O . ALA A 1 198 ? -11.698 13.669 8.744 1.00 88.00 198 ALA A O 1
ATOM 1533 N N . PRO A 1 199 ? -11.303 12.073 7.214 1.00 84.88 199 PRO A N 1
ATOM 1534 C CA . PRO A 1 199 ? -11.992 11.033 7.982 1.00 84.88 199 PRO A CA 1
ATOM 1535 C C . PRO A 1 199 ? -11.411 10.831 9.387 1.00 84.88 199 PRO A C 1
ATOM 1537 O O . PRO A 1 199 ? -12.162 10.721 10.356 1.00 84.88 199 PRO A O 1
ATOM 1540 N N . PHE A 1 200 ? -10.081 10.824 9.530 1.00 84.75 200 PHE A N 1
ATOM 1541 C CA . PHE A 1 200 ? -9.437 10.662 10.837 1.00 84.75 200 PHE A CA 1
ATOM 1542 C C . PHE A 1 200 ? -9.673 11.880 11.727 1.00 84.75 200 PHE A C 1
ATOM 1544 O O . PHE A 1 200 ? -9.906 11.713 12.922 1.00 84.75 200 PHE A O 1
ATOM 1551 N N . GLY A 1 201 ? -9.665 13.086 11.154 1.00 88.19 201 GLY A N 1
ATOM 1552 C CA . GLY A 1 201 ? -10.010 14.322 11.851 1.00 88.19 201 GLY A CA 1
ATOM 1553 C C . GLY A 1 201 ? -11.442 14.303 12.384 1.00 88.19 201 GLY A C 1
ATOM 1554 O O . GLY A 1 201 ? -11.663 14.629 13.549 1.00 88.19 201 GLY A O 1
ATOM 1555 N N . ILE A 1 202 ? -12.402 13.835 11.579 1.00 90.69 202 ILE A N 1
ATOM 1556 C CA . ILE A 1 202 ? -13.805 13.679 11.991 1.00 90.69 202 ILE A CA 1
ATOM 1557 C C . ILE A 1 202 ? -13.925 12.654 13.123 1.00 90.69 202 ILE A C 1
ATOM 1559 O O . ILE A 1 202 ? -14.532 12.946 14.152 1.00 90.69 202 ILE A O 1
ATOM 1563 N N . VAL A 1 203 ? -13.315 11.473 12.983 1.00 88.88 203 VAL A N 1
ATOM 1564 C CA . VAL A 1 203 ? -13.342 10.435 14.029 1.00 88.88 203 VAL A CA 1
ATOM 1565 C C . VAL A 1 203 ? -12.685 10.933 15.317 1.00 88.88 203 VAL A C 1
ATOM 1567 O O . VAL A 1 203 ? -13.207 10.691 16.405 1.00 88.88 203 VAL A O 1
ATOM 1570 N N . TRP A 1 204 ? -11.568 11.655 15.213 1.00 89.56 204 TRP A N 1
ATOM 1571 C CA . TRP A 1 204 ? -10.894 12.270 16.354 1.00 89.56 204 TRP A CA 1
ATOM 1572 C C . TRP A 1 204 ? -11.786 13.300 17.052 1.00 89.56 204 TRP A C 1
ATOM 1574 O O . TRP A 1 204 ? -11.908 13.255 18.277 1.00 89.56 204 TRP A O 1
ATOM 1584 N N . LEU A 1 205 ? -12.460 14.168 16.293 1.00 93.88 205 LEU A N 1
ATOM 1585 C CA . LEU A 1 205 ? -13.374 15.179 16.823 1.00 93.88 205 LEU A CA 1
ATOM 1586 C C . LEU A 1 205 ? -14.584 14.536 17.510 1.00 93.88 205 LEU A C 1
ATOM 1588 O O . LEU A 1 205 ? -14.869 14.860 18.662 1.00 93.88 205 LEU A O 1
ATOM 1592 N N . ILE A 1 206 ? -15.243 13.571 16.860 1.00 91.81 206 ILE A N 1
ATOM 1593 C CA . ILE A 1 206 ? -16.378 12.831 17.436 1.00 91.81 206 ILE A CA 1
ATOM 1594 C C . ILE A 1 206 ? -15.944 12.131 18.723 1.00 91.81 206 ILE A C 1
ATOM 1596 O O . ILE A 1 206 ? -16.582 12.288 19.763 1.00 91.81 206 ILE A O 1
ATOM 1600 N N . LYS A 1 207 ? -14.829 11.393 18.689 1.00 90.12 207 LYS A N 1
ATOM 1601 C CA . LYS A 1 207 ? -14.291 10.710 19.871 1.00 90.12 207 LYS A CA 1
ATOM 1602 C C . LYS A 1 207 ? -13.970 11.702 20.989 1.00 90.12 207 LYS A C 1
ATOM 1604 O O . LYS A 1 207 ? -14.285 11.430 22.145 1.00 90.12 207 LYS A O 1
ATOM 1609 N N . GLY A 1 208 ? -13.368 12.842 20.655 1.00 91.00 208 GLY A N 1
ATOM 1610 C CA . GLY A 1 208 ? -13.054 13.911 21.599 1.00 91.00 208 GLY A CA 1
ATOM 1611 C C . GLY A 1 208 ? -14.302 14.476 22.276 1.00 91.00 208 GLY A C 1
ATOM 1612 O O . GLY A 1 208 ? -14.326 14.593 23.500 1.00 91.00 208 GLY A O 1
ATOM 1613 N N . LEU A 1 209 ? -15.357 14.756 21.507 1.00 93.00 209 LEU A N 1
ATOM 1614 C CA . LEU A 1 209 ? -16.642 15.231 22.030 1.00 93.00 209 LEU A CA 1
ATOM 1615 C C . LEU A 1 209 ? -17.318 14.186 22.922 1.00 93.00 209 LEU A C 1
ATOM 1617 O O . LEU A 1 209 ? -17.736 14.511 24.032 1.00 93.00 209 LEU A O 1
ATOM 1621 N N . LEU A 1 210 ? -17.364 12.923 22.490 1.00 92.56 210 LEU A N 1
ATOM 1622 C CA . LEU A 1 210 ? -17.963 11.838 23.271 1.00 92.56 210 LEU A CA 1
ATOM 1623 C C . LEU A 1 210 ? -17.268 11.641 24.618 1.00 92.56 210 LEU A C 1
ATOM 1625 O O . LEU A 1 210 ? -17.939 11.476 25.635 1.00 92.56 210 LEU A O 1
ATOM 1629 N N . LEU A 1 211 ? -15.933 11.685 24.634 1.00 91.69 211 LEU A N 1
ATOM 1630 C CA . LEU A 1 211 ? -15.160 11.528 25.863 1.00 91.69 211 LEU A CA 1
ATOM 1631 C C . LEU A 1 211 ? -15.272 12.747 26.786 1.00 91.69 211 LEU A C 1
ATOM 1633 O O . LEU A 1 211 ? -15.310 12.559 27.999 1.00 91.69 211 LEU A O 1
ATOM 1637 N N . ARG A 1 212 ? -15.349 13.970 26.241 1.00 92.00 212 ARG A N 1
ATOM 1638 C CA . ARG A 1 212 ? -15.481 15.201 27.041 1.00 92.00 212 ARG A CA 1
ATOM 1639 C C . ARG A 1 212 ? -16.876 15.391 27.632 1.00 92.00 212 ARG A C 1
ATOM 1641 O O . ARG A 1 212 ? -16.977 15.819 28.772 1.00 92.00 212 ARG A O 1
AT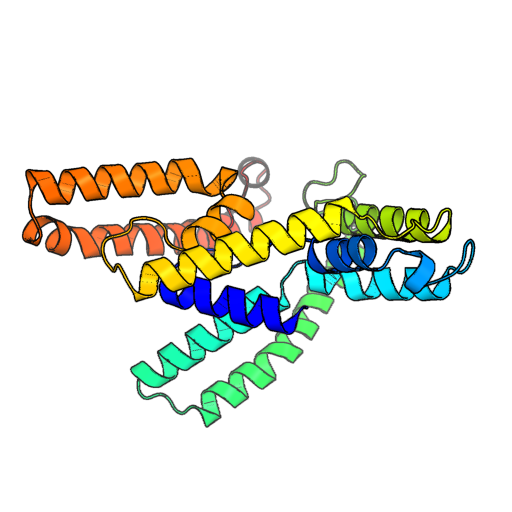OM 1648 N N . ILE A 1 213 ? -17.929 15.092 26.870 1.00 92.88 213 ILE A N 1
ATOM 1649 C CA . ILE A 1 213 ? -19.320 15.342 27.283 1.00 92.88 213 ILE A CA 1
ATOM 1650 C C . ILE A 1 213 ? -19.888 14.141 28.046 1.00 92.88 213 ILE A C 1
ATOM 1652 O O . ILE A 1 213 ? -20.474 14.294 29.110 1.00 92.88 213 ILE A O 1
ATOM 1656 N N . GLY A 1 214 ? -19.729 12.935 27.494 1.00 85.81 214 GLY A N 1
ATOM 1657 C CA . GLY A 1 214 ? -20.398 11.729 27.989 1.00 85.81 214 GLY A CA 1
ATOM 1658 C C . GLY A 1 214 ? -19.503 10.771 28.777 1.00 85.81 214 GLY A C 1
ATOM 1659 O O . GLY A 1 214 ? -19.984 9.733 29.248 1.00 85.81 214 GLY A O 1
ATOM 1660 N N . GLY A 1 215 ? -18.206 11.068 28.886 1.00 91.44 215 GLY A N 1
ATOM 1661 C CA . GLY A 1 215 ? -17.222 10.207 29.534 1.00 91.44 215 GLY A CA 1
ATOM 1662 C C . GLY A 1 215 ? -17.065 8.829 28.874 1.00 91.44 215 GLY A C 1
ATOM 1663 O O . GLY A 1 215 ? -17.569 8.534 27.787 1.00 91.44 215 GLY A O 1
ATOM 1664 N N . VAL A 1 216 ? -16.354 7.934 29.563 1.00 90.31 216 VAL A N 1
ATOM 1665 C CA . VAL A 1 216 ? -16.039 6.583 29.057 1.00 90.31 216 VAL A CA 1
ATOM 1666 C C . VAL A 1 216 ? -17.294 5.709 28.911 1.00 90.31 216 VAL A C 1
ATOM 1668 O O . VAL A 1 216 ? -17.357 4.865 28.017 1.00 90.31 216 VAL A O 1
ATOM 1671 N N . ALA A 1 217 ? -18.310 5.914 29.755 1.00 90.44 217 ALA A N 1
ATOM 1672 C CA . ALA A 1 217 ? -19.552 5.144 29.709 1.00 90.44 217 ALA A CA 1
ATOM 1673 C C . ALA A 1 217 ? -20.328 5.380 28.403 1.00 90.44 217 ALA A C 1
ATOM 1675 O O . ALA A 1 217 ? -20.758 4.419 27.762 1.00 90.44 217 ALA A O 1
ATOM 1676 N N . SER A 1 218 ? -20.444 6.637 27.964 1.00 88.31 218 SER A N 1
ATOM 1677 C CA . SER A 1 218 ? -21.115 6.977 26.702 1.00 88.31 218 SER A CA 1
ATOM 1678 C C . SER A 1 218 ? -20.352 6.443 25.493 1.00 88.31 218 SER A C 1
ATOM 1680 O O . SER A 1 218 ? -20.959 5.886 24.580 1.00 88.31 218 SER A O 1
ATOM 1682 N N . TYR A 1 219 ? -19.016 6.507 25.525 1.00 89.06 219 TYR A N 1
ATOM 1683 C CA . TYR A 1 219 ? -18.178 5.887 24.497 1.00 89.06 219 TYR A CA 1
ATOM 1684 C C . TYR A 1 219 ? -18.446 4.378 24.367 1.00 89.06 219 TYR A C 1
ATOM 1686 O O . TYR A 1 219 ? -18.664 3.883 23.263 1.00 89.06 219 TYR A O 1
ATOM 1694 N N . ARG A 1 220 ? -18.497 3.642 25.489 1.00 89.31 220 ARG A N 1
ATOM 1695 C CA . ARG A 1 220 ? -18.781 2.194 25.479 1.00 89.31 220 ARG A CA 1
ATOM 1696 C C . ARG A 1 220 ? -20.183 1.872 24.960 1.00 89.31 220 ARG A C 1
ATOM 1698 O O . ARG A 1 220 ? -20.331 0.893 24.237 1.00 89.31 220 ARG A O 1
ATOM 1705 N N . ARG A 1 221 ? -21.189 2.694 25.284 1.00 91.69 221 ARG A N 1
ATOM 1706 C CA . ARG A 1 221 ? -22.568 2.526 24.785 1.00 91.69 221 ARG A CA 1
ATOM 1707 C C . ARG A 1 221 ? -22.686 2.741 23.275 1.00 91.69 221 ARG A C 1
ATOM 1709 O O . ARG A 1 221 ? -23.476 2.058 22.638 1.00 91.69 221 ARG A O 1
ATOM 1716 N N . LEU A 1 222 ? -21.900 3.654 22.704 1.00 91.12 222 LEU A N 1
ATOM 1717 C CA . LEU A 1 222 ? -21.917 3.962 21.267 1.00 91.12 222 LEU A CA 1
ATOM 1718 C C . LEU A 1 222 ? -20.996 3.065 20.431 1.00 91.12 222 LEU A C 1
ATOM 1720 O O . LEU A 1 222 ? -21.111 3.036 19.207 1.00 91.12 222 LEU A O 1
ATOM 1724 N N . MET A 1 223 ? -20.102 2.312 21.070 1.00 89.88 223 MET A N 1
ATOM 1725 C CA . MET A 1 223 ? -19.161 1.413 20.400 1.00 89.88 223 MET A CA 1
ATOM 1726 C C . MET A 1 223 ? -19.832 0.424 19.423 1.00 89.88 223 MET A C 1
ATOM 1728 O O . MET A 1 223 ? -19.335 0.315 18.301 1.00 89.88 223 MET A O 1
ATOM 1732 N N . PRO A 1 224 ? -20.970 -0.230 19.748 1.00 92.25 224 PRO A N 1
ATOM 1733 C CA . PRO A 1 224 ? -21.682 -1.072 18.785 1.00 92.25 224 PRO A CA 1
ATOM 1734 C C . PRO A 1 224 ? -22.140 -0.307 17.536 1.00 92.25 224 PRO A C 1
ATOM 1736 O O . PRO A 1 224 ? -22.090 -0.854 16.440 1.00 92.25 224 PRO A O 1
ATOM 1739 N N . GLY A 1 225 ? -22.521 0.967 17.677 1.00 91.81 225 GLY A N 1
ATOM 1740 C CA . GLY A 1 225 ? -22.911 1.821 16.552 1.00 91.81 225 GLY A CA 1
ATOM 1741 C C . GLY A 1 225 ? -21.746 2.111 15.603 1.00 91.81 225 GLY A C 1
ATOM 1742 O O . GLY A 1 225 ? -21.903 2.009 14.390 1.00 91.81 225 GLY A O 1
ATOM 1743 N N . PHE A 1 226 ? -20.552 2.386 16.137 1.00 89.19 226 PHE A N 1
ATOM 1744 C CA . PHE A 1 226 ? -19.348 2.549 15.312 1.00 89.19 226 PHE A CA 1
ATOM 1745 C C . PHE A 1 226 ? -18.951 1.253 14.598 1.00 89.19 226 PHE A C 1
ATOM 1747 O O . PHE A 1 226 ? -18.597 1.296 13.421 1.00 89.19 226 PHE A O 1
ATOM 1754 N N . LEU A 1 227 ? -19.047 0.100 15.273 1.00 88.50 227 LEU A N 1
ATOM 1755 C CA . LEU A 1 227 ? -18.864 -1.199 14.616 1.00 88.50 227 LEU A CA 1
ATOM 1756 C C . LEU A 1 227 ? -19.896 -1.412 13.503 1.00 88.50 227 LEU A C 1
ATOM 1758 O O . LEU A 1 227 ? -19.528 -1.834 12.410 1.00 88.50 227 LEU A O 1
ATOM 1762 N N . GLY A 1 228 ? -21.161 -1.073 13.757 1.00 91.31 228 GLY A N 1
ATOM 1763 C CA . GLY A 1 228 ? -22.233 -1.133 12.766 1.00 91.31 228 GLY A CA 1
ATOM 1764 C C . GLY A 1 228 ? -21.956 -0.256 11.546 1.00 91.31 228 GLY A C 1
ATOM 1765 O O . GLY A 1 228 ? -22.181 -0.698 10.427 1.00 91.31 228 GLY A O 1
ATOM 1766 N N . LEU A 1 229 ? -21.390 0.941 11.734 1.00 88.94 229 LEU A N 1
ATOM 1767 C CA . LEU A 1 229 ? -20.990 1.824 10.633 1.00 88.94 229 LEU A CA 1
ATOM 1768 C C . LEU A 1 229 ? -19.878 1.202 9.781 1.00 88.94 229 LEU A C 1
ATOM 1770 O O . LEU A 1 229 ? -19.958 1.227 8.555 1.00 88.94 229 LEU A O 1
ATOM 1774 N N . VAL A 1 230 ? -18.861 0.613 10.418 1.00 85.50 230 VAL A N 1
ATOM 1775 C CA . VAL A 1 230 ? -17.761 -0.065 9.714 1.00 85.50 230 VAL A CA 1
ATOM 1776 C C . VAL A 1 230 ? -18.290 -1.258 8.917 1.00 85.50 230 VAL A C 1
ATOM 1778 O O . VAL A 1 230 ? -18.048 -1.348 7.715 1.00 85.50 230 VAL A O 1
ATOM 1781 N N . ILE A 1 231 ? -19.055 -2.144 9.560 1.00 88.44 231 ILE A N 1
ATOM 1782 C CA . ILE A 1 231 ? -19.643 -3.330 8.918 1.00 88.44 231 ILE A CA 1
ATOM 1783 C C . ILE A 1 231 ? -20.608 -2.916 7.802 1.00 88.44 231 ILE A C 1
ATOM 1785 O O . ILE A 1 231 ? -20.553 -3.471 6.708 1.00 88.44 231 ILE A O 1
ATOM 1789 N N . GLY A 1 232 ? -21.453 -1.916 8.052 1.00 90.38 232 GLY A N 1
ATOM 1790 C CA . GLY A 1 232 ? -22.408 -1.383 7.087 1.00 90.38 232 GLY A CA 1
ATOM 1791 C C . GLY A 1 232 ? -21.721 -0.810 5.854 1.00 90.38 232 GLY A C 1
ATOM 1792 O O . GLY A 1 232 ? -22.159 -1.077 4.739 1.00 90.38 232 GLY A O 1
ATOM 1793 N N . HIS A 1 233 ? -20.600 -0.103 6.028 1.00 85.75 233 HIS A N 1
ATOM 1794 C CA . HIS A 1 233 ? -19.809 0.358 4.894 1.00 85.75 233 HIS A CA 1
ATOM 1795 C C . HIS A 1 233 ? -19.229 -0.814 4.093 1.00 85.75 233 HIS A C 1
ATOM 1797 O O . HIS A 1 233 ? -19.356 -0.829 2.871 1.00 85.75 233 HIS A O 1
ATOM 1803 N N . TYR A 1 234 ? -18.625 -1.812 4.751 1.00 84.00 234 TYR A N 1
ATOM 1804 C CA . TYR A 1 234 ? -18.105 -2.999 4.057 1.00 84.00 234 TYR A CA 1
ATOM 1805 C C . TYR A 1 234 ? -19.200 -3.744 3.287 1.00 84.00 234 TYR A C 1
ATOM 1807 O O . TYR A 1 234 ? -18.984 -4.142 2.144 1.00 84.00 234 TYR A O 1
ATOM 1815 N N . PHE A 1 235 ? -20.381 -3.898 3.885 1.00 89.06 235 PHE A N 1
ATOM 1816 C CA . PHE A 1 235 ? -21.531 -4.534 3.252 1.00 89.06 235 PHE A CA 1
ATOM 1817 C C . PHE A 1 235 ? -22.032 -3.732 2.043 1.00 89.06 235 PHE A C 1
ATOM 1819 O O . PHE A 1 235 ? -22.214 -4.286 0.958 1.00 89.06 235 PHE A O 1
ATOM 1826 N N . PHE A 1 236 ? -22.206 -2.420 2.202 1.00 89.38 236 PHE A N 1
ATOM 1827 C CA . PHE A 1 236 ? -22.696 -1.550 1.138 1.00 89.38 236 PHE A CA 1
ATOM 1828 C C . PHE A 1 236 ? -21.714 -1.484 -0.038 1.00 89.38 236 PHE A C 1
ATOM 1830 O O . PHE A 1 236 ? -22.085 -1.755 -1.178 1.00 89.38 236 PHE A O 1
ATOM 1837 N N . THR A 1 237 ? -20.443 -1.188 0.229 1.00 83.50 237 THR A N 1
ATOM 1838 C CA . THR A 1 237 ? -19.421 -1.033 -0.814 1.00 83.50 237 THR A CA 1
ATOM 1839 C C . THR A 1 237 ? -19.034 -2.371 -1.444 1.00 83.50 237 THR A C 1
ATOM 1841 O O . THR A 1 237 ? -18.812 -2.438 -2.651 1.00 83.50 237 THR A O 1
ATOM 1844 N N . GLY A 1 238 ? -18.959 -3.444 -0.652 1.00 80.50 238 GLY A N 1
ATOM 1845 C CA . GLY A 1 238 ? -18.530 -4.758 -1.129 1.00 80.50 238 GLY A CA 1
ATOM 1846 C C . GLY A 1 238 ? -19.624 -5.542 -1.851 1.00 80.50 238 GLY A C 1
ATOM 1847 O O . GLY A 1 238 ? -19.358 -6.138 -2.890 1.00 80.50 238 GLY A O 1
ATOM 1848 N N . ILE A 1 239 ? -20.848 -5.549 -1.314 1.00 87.19 239 ILE A N 1
ATOM 1849 C CA . ILE A 1 239 ? -21.936 -6.402 -1.813 1.00 87.19 239 ILE A CA 1
ATOM 1850 C C . ILE A 1 239 ? -22.940 -5.574 -2.606 1.00 87.19 239 ILE A C 1
ATOM 1852 O O . ILE A 1 239 ? -23.149 -5.841 -3.786 1.00 87.19 239 ILE A O 1
ATOM 1856 N N . VAL A 1 240 ? -23.538 -4.550 -1.990 1.00 88.62 240 VAL A N 1
ATOM 1857 C CA . VAL A 1 240 ? -24.637 -3.791 -2.616 1.00 88.62 240 VAL A CA 1
ATOM 1858 C C . VAL A 1 240 ? -24.165 -3.093 -3.889 1.00 88.62 240 VAL A C 1
ATOM 1860 O O . VAL A 1 240 ? -24.775 -3.260 -4.940 1.00 88.62 240 VAL A O 1
ATOM 1863 N N . MET A 1 241 ? -23.046 -2.372 -3.826 1.00 84.50 241 MET A N 1
ATOM 1864 C CA . MET A 1 241 ? -22.473 -1.682 -4.986 1.00 84.50 241 MET A CA 1
ATOM 1865 C C . MET A 1 241 ? -21.954 -2.650 -6.056 1.00 84.50 241 MET A C 1
ATOM 1867 O O . MET A 1 241 ? -22.056 -2.353 -7.246 1.00 84.50 241 MET A O 1
ATOM 1871 N N . GLY A 1 242 ? -21.422 -3.807 -5.649 1.00 82.19 242 GLY A N 1
ATOM 1872 C CA . GLY A 1 242 ? -20.994 -4.858 -6.573 1.00 82.19 242 GLY A CA 1
ATOM 1873 C C . GLY A 1 242 ? -22.168 -5.409 -7.383 1.00 82.19 242 GLY A C 1
ATOM 1874 O O . GLY A 1 242 ? -22.113 -5.425 -8.611 1.00 82.19 242 GLY A O 1
ATOM 1875 N N . LEU A 1 243 ? -23.259 -5.772 -6.703 1.00 86.06 243 LEU A N 1
ATOM 1876 C CA . LEU A 1 243 ? -24.497 -6.238 -7.332 1.00 86.06 243 LEU A CA 1
ATOM 1877 C C . LEU A 1 243 ? -25.160 -5.144 -8.176 1.00 86.06 243 LEU A C 1
ATOM 1879 O O . LEU A 1 243 ? -25.615 -5.412 -9.283 1.00 86.06 243 LEU A O 1
ATOM 1883 N N . ALA A 1 244 ? -25.174 -3.900 -7.695 1.00 86.06 244 ALA A N 1
ATOM 1884 C CA . ALA A 1 244 ? -25.740 -2.778 -8.436 1.00 86.06 244 ALA A CA 1
ATOM 1885 C C . ALA A 1 244 ? -25.014 -2.556 -9.771 1.00 86.06 244 ALA A C 1
ATOM 1887 O O . ALA A 1 244 ? -25.663 -2.362 -10.795 1.00 86.06 244 ALA A O 1
ATOM 1888 N N . LYS A 1 245 ? -23.680 -2.663 -9.808 1.00 79.81 245 LYS A N 1
ATOM 1889 C CA . LYS A 1 245 ? -22.914 -2.541 -11.060 1.00 79.81 245 LYS A CA 1
ATOM 1890 C C . LYS A 1 245 ? -23.127 -3.707 -12.028 1.00 79.81 245 LYS A C 1
ATOM 1892 O O . LYS A 1 245 ? -23.028 -3.501 -13.231 1.00 79.81 245 LYS A O 1
ATOM 1897 N N . MET A 1 246 ? -23.492 -4.898 -11.546 1.00 80.94 246 MET A N 1
ATOM 1898 C CA . MET A 1 246 ? -23.859 -6.015 -12.432 1.00 80.94 246 MET A CA 1
ATOM 1899 C C . MET A 1 246 ? -25.113 -5.729 -13.270 1.00 80.94 246 MET A C 1
ATOM 1901 O O . MET A 1 246 ? -25.318 -6.382 -14.286 1.00 80.94 246 MET A O 1
ATOM 1905 N N . THR A 1 247 ? -25.938 -4.752 -12.879 1.00 83.25 247 THR A N 1
ATOM 1906 C CA . THR A 1 247 ? -27.138 -4.372 -13.643 1.00 83.25 247 THR A CA 1
ATOM 1907 C C . THR A 1 247 ? -26.827 -3.636 -14.950 1.00 83.25 247 THR A C 1
ATOM 1909 O O . THR A 1 247 ? -27.713 -3.521 -15.792 1.00 83.25 247 THR A O 1
ATOM 1912 N N . GLY A 1 248 ? -25.603 -3.119 -15.127 1.00 74.88 248 GLY A N 1
ATOM 1913 C CA . GLY A 1 248 ? -25.206 -2.360 -16.319 1.00 74.88 248 GLY A CA 1
ATOM 1914 C C . GLY A 1 248 ? -25.884 -0.991 -16.463 1.00 74.88 248 GLY A C 1
ATOM 1915 O O . GLY A 1 248 ? -25.822 -0.382 -17.527 1.00 74.88 248 GLY A O 1
ATOM 1916 N N . LEU A 1 249 ? -26.557 -0.496 -15.418 1.00 79.50 249 LEU A N 1
ATOM 1917 C CA . LEU A 1 249 ? -27.174 0.828 -15.441 1.00 79.50 249 LEU A CA 1
ATOM 1918 C C . LEU A 1 249 ? -26.103 1.920 -15.313 1.00 79.50 249 LEU A C 1
ATOM 1920 O O . LEU A 1 249 ? -25.333 1.935 -14.349 1.00 79.50 249 LEU A O 1
ATOM 1924 N N . GLU A 1 250 ? -26.130 2.907 -16.215 1.00 76.06 250 GLU A N 1
ATOM 1925 C CA . GLU A 1 250 ? -25.143 4.001 -16.253 1.00 76.06 250 GLU A CA 1
ATOM 1926 C C . GLU A 1 250 ? -25.000 4.766 -14.928 1.00 76.06 250 GLU A C 1
ATOM 1928 O O . GLU A 1 250 ? -23.930 5.297 -14.615 1.00 76.06 250 GLU A O 1
ATOM 1933 N N . ILE A 1 251 ? -26.081 4.843 -14.142 1.00 79.88 251 ILE A N 1
ATOM 1934 C CA . ILE A 1 251 ? -26.074 5.519 -12.843 1.00 79.88 251 ILE A CA 1
ATOM 1935 C C . ILE A 1 251 ? -25.077 4.869 -11.879 1.00 79.88 251 ILE A C 1
ATOM 1937 O O . ILE A 1 251 ? -24.409 5.577 -11.130 1.00 79.88 251 ILE A O 1
ATOM 1941 N N . PHE A 1 252 ? -24.924 3.543 -11.927 1.00 76.31 252 PHE A N 1
ATOM 1942 C CA . PHE A 1 252 ? -24.010 2.808 -11.054 1.00 76.31 252 PHE A CA 1
ATOM 1943 C C . PHE A 1 252 ? -22.584 2.772 -11.597 1.00 76.31 252 PHE A C 1
ATOM 1945 O O . PHE A 1 252 ? -21.640 2.671 -10.811 1.00 76.31 252 PHE A O 1
ATOM 1952 N N . ASP A 1 253 ? -22.390 2.927 -12.904 1.00 67.88 253 ASP A N 1
ATOM 1953 C CA . ASP A 1 253 ? -21.056 3.004 -13.502 1.00 67.88 253 ASP A CA 1
ATOM 1954 C C . ASP A 1 253 ? -20.321 4.283 -13.118 1.00 67.88 253 ASP A C 1
ATOM 1956 O O . ASP A 1 253 ? -19.140 4.232 -12.764 1.00 67.88 253 ASP A O 1
ATOM 1960 N N . LYS A 1 254 ? -21.038 5.411 -13.081 1.00 69.06 254 LYS A N 1
ATOM 1961 C CA . LYS A 1 254 ? -20.476 6.723 -12.726 1.00 69.06 254 LYS A CA 1
ATOM 1962 C C . LYS A 1 254 ? -20.175 6.876 -11.234 1.00 69.06 254 LYS A C 1
ATOM 1964 O O . LYS A 1 25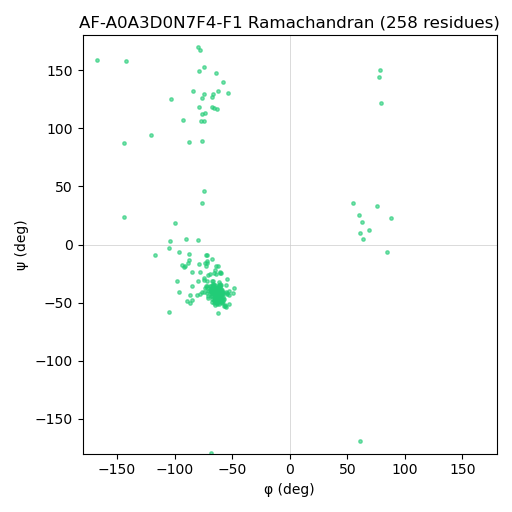4 ? -19.429 7.779 -10.864 1.00 69.06 254 LYS A O 1
ATOM 1969 N N . ILE A 1 255 ? -20.712 6.006 -10.374 1.00 69.69 255 ILE A N 1
ATOM 1970 C CA . ILE A 1 255 ? -20.417 6.060 -8.940 1.00 69.69 255 ILE A CA 1
ATOM 1971 C C . ILE A 1 255 ? -19.042 5.421 -8.688 1.00 69.69 255 ILE A C 1
ATOM 1973 O O . ILE A 1 255 ? -18.857 4.218 -8.946 1.00 69.69 255 ILE A O 1
ATOM 1977 N N . PRO A 1 256 ? -18.067 6.192 -8.166 1.00 63.84 256 PRO A N 1
ATOM 1978 C CA . PRO A 1 256 ? -16.774 5.646 -7.797 1.00 63.84 256 PRO A CA 1
ATOM 1979 C C . PRO A 1 256 ? -16.955 4.685 -6.623 1.00 63.84 256 PRO A C 1
ATOM 1981 O O . PRO A 1 256 ? -17.559 5.024 -5.606 1.00 63.84 256 PRO A O 1
ATOM 1984 N N . ILE A 1 257 ? -16.406 3.477 -6.746 1.00 62.81 257 ILE A N 1
ATOM 1985 C CA . ILE A 1 257 ? -16.315 2.577 -5.597 1.00 62.81 257 ILE A CA 1
ATOM 1986 C C . ILE A 1 257 ? -15.212 3.128 -4.701 1.00 62.81 257 ILE A C 1
ATOM 1988 O O . ILE A 1 257 ? -14.038 3.143 -5.081 1.00 62.81 257 ILE A O 1
ATOM 1992 N N . ILE A 1 258 ? -15.593 3.606 -3.521 1.00 58.28 258 ILE A N 1
ATOM 1993 C CA . ILE A 1 258 ? -14.643 4.058 -2.509 1.00 58.28 258 ILE A CA 1
ATOM 1994 C C . ILE A 1 258 ? -14.053 2.806 -1.862 1.00 58.28 258 ILE A C 1
ATOM 1996 O O . ILE A 1 258 ? -14.586 2.276 -0.894 1.00 58.28 258 ILE A O 1
ATOM 2000 N N . TRP A 1 259 ? -12.969 2.298 -2.440 1.00 54.09 259 TRP A N 1
ATOM 2001 C CA . TRP A 1 259 ? -12.195 1.220 -1.839 1.00 54.09 259 TRP A CA 1
ATOM 2002 C C . TRP A 1 259 ? -11.339 1.782 -0.703 1.00 54.09 259 TRP A C 1
ATOM 2004 O O . TRP A 1 259 ? -10.572 2.727 -0.912 1.00 54.09 259 TRP A O 1
ATOM 2014 N N . PHE A 1 260 ? -11.465 1.197 0.488 1.00 48.88 260 PHE A N 1
ATOM 2015 C CA . PHE A 1 260 ? -10.482 1.373 1.556 1.00 48.88 260 PHE A CA 1
ATOM 2016 C C . PHE A 1 260 ? -9.230 0.562 1.269 1.00 48.88 260 PHE A C 1
ATOM 2018 O O . PHE A 1 260 ? -9.346 -0.582 0.776 1.00 48.88 260 PHE A O 1
#

Mean predicted aligned error: 7.3 Å

Radius of gyration: 22.23 Å; Cα contacts (8 Å, |Δi|>4): 201; chains: 1; bounding box: 51×42×56 Å

Solvent-accessible surface area (backbone atoms only — not comparable to full-atom values): 14054 Å² total; per-residue (Å²): 110,68,68,60,51,25,53,49,38,33,50,38,34,72,74,68,65,53,85,45,58,68,68,49,60,71,55,40,61,63,49,48,49,37,34,55,59,8,33,52,74,67,30,55,68,73,38,52,65,50,32,50,54,53,43,73,52,45,69,58,31,64,35,57,64,29,30,50,50,33,54,50,54,52,50,52,53,47,33,61,75,69,71,48,62,63,67,60,52,51,53,51,56,61,52,47,52,60,51,50,49,53,52,49,48,51,56,50,50,52,51,30,73,76,65,35,57,36,46,42,74,81,23,90,70,68,22,12,71,71,50,44,50,53,49,55,43,47,54,51,29,49,46,40,16,69,55,38,42,68,56,35,68,67,51,47,52,52,51,51,51,53,50,48,55,46,52,50,35,48,51,48,38,74,75,36,80,81,54,87,63,47,53,58,55,53,51,42,48,76,46,46,25,88,75,44,47,64,62,51,50,49,52,51,50,53,51,49,50,37,48,71,76,49,30,70,66,45,44,61,69,44,45,63,57,56,52,48,53,55,52,47,48,51,46,42,61,61,50,52,50,49,58,49,43,74,68,70,46,68,77,47,67,74,50,78,80,82,77,96

Foldseek 3Di:
DLVVQLVVLLVLCVVVVDPALQLAAALVPLVLVCQAAWLVVQHDALPLVSLVVSLVCSVVSRVPVSSVSNVVVVVVVVCVVVVHDPVVSVVVVVVCVVVCVVVVCVVVVVCCVVPNQQCPQPHPSRHHPVSVVSVVSVVVSVVCNNPTTHHNPVSVVVVVVLVVVLVVLVVCCVVPVPDPRDSSVVSNCVRPVVPCVVVVVVVVVVVVCCCVPVNPVSVVVCVVVVVVVVVVLCCCLVPVLVVVVVVVDPVSSPDDRPHD

Sequence (260 aa):
MFMVGAIGHARVRAIAGAATPWLFPHSCMTETYVRLAGAKSIGAEQQWRPFTALFNVRWIDRGYPHSALAAQLESYNMARRSNMDFGSMSKILLWAVPIGLIVGWWMHLTVFYDHGANVLGGGSGVGGVRVQYANTDATWALGLGANPTLMNTSAWWATGIGFLLTAIGLLLRNIFLQIPFHPAGLVIAFSHGQRFWAPFGIVWLIKGLLLRIGGVASYRRLMPGFLGLVIGHYFFTGIVMGLAKMTGLEIFDKIPIIWF

pLDDT: mean 84.85, std 8.2, range [48.88, 95.38]

Secondary structure (DSSP, 8-state):
-HHHHHHHHHHHHHHH----TT-S-TTHHHHHHHHHH-GGGT--TT-HHHHHHHHHHGGGGG-HHHHHHHHHHHHHHHHHHTT--HHHHHHHHHHHHHHHHHHHHHHHHHHHHHHTTTTTTT-SSS--HHHHHHHHHHHHHHHHHHSPPPP-HHHHHHHHHHHHHHHHHHHHHHH-TT----HHHHHHHHHHHHHHHHHHHHHHHHHHHHHHHHHHHHHHHHHHHHHHHHHHHHHIIIIIHHHHHHT--HHHHSS-----